Protein AF-A0A2S8FFP4-F1 (afdb_monomer)

Solvent-accessible surface area (backbone atoms only — not comparable to full-atom values): 14137 Å² total; per-residue (Å²): 111,71,68,61,52,54,51,51,52,51,51,52,52,51,50,53,51,52,51,50,52,51,52,49,51,53,47,51,34,51,76,59,49,70,58,77,88,53,71,66,25,32,34,38,47,27,68,79,47,90,49,77,31,34,45,30,31,43,32,37,36,25,72,52,43,27,32,46,36,29,28,62,57,63,28,44,76,69,80,74,52,96,66,67,76,38,54,44,49,86,40,71,32,68,45,63,31,43,37,39,39,35,53,45,79,43,96,89,61,32,35,36,40,40,37,33,43,32,36,104,89,55,72,36,68,28,77,49,77,43,75,76,54,94,60,61,81,55,52,57,52,94,84,64,71,89,46,95,57,76,75,51,89,54,67,46,76,41,61,57,86,47,70,44,77,79,40,58,39,57,51,66,80,86,59,69,92,80,52,80,75,57,84,76,58,89,69,77,72,72,65,57,28,43,20,40,32,32,35,37,36,53,52,77,69,75,75,73,80,68,72,91,67,92,78,70,88,79,82,51,78,77,69,35,72,68,52,51,52,50,53,54,54,53,50,53,52,53,59,60,72,75,108

Foldseek 3Di:
DVVVVVVVVVVVVVVVVVVVVVVVVVVVCVQQVVDDPDLQWKKWSFWDDLDQFKTKIKIAAHAAKKKKFKDFFWFFPDDGDPDGPWILPIDGHPFIWIWMWGWDQDPVRWIKTKIWTDGPPDIRIDIDTHGDDPCSVVARPPPADDDVQDHGPDMDIHGNQDKAKNDRFFHQPVDDPPPPVPVPDPPDGDRTGGYMTIIMHGPPPPPPPPDCPPDDDDPDPCVPPVNVVVVVVVVVVVVVVVD

Organism: NCBI:txid124

Radius of gyration: 24.37 Å; Cα contacts (8 Å, |Δi|>4): 384; chains: 1; bounding box: 63×54×91 Å

Nearest PDB structures (foldseek):
  4h4g-assembly2_H-2  TM=4.638E-01  e=2.801E-01  Burkholderia thailandensis E264
  7qv0-assembly1_A-2  TM=3.986E-01  e=6.271E-01  Candidatus Scalindua brodae
  5buy-assembly1_F  TM=3.961E-01  e=1.133E+00  Francisella tularensis subsp. tularensis SCHU S4
  3az8-assembly1_E  TM=3.940E-01  e=2.277E+00  Plasmodium falciparum
  2qki-assembly1_A  TM=3.753E-01  e=7.039E+00  Homo sapiens

Structure (mmCIF, N/CA/C/O backbone):
data_AF-A0A2S8FFP4-F1
#
_entry.id   AF-A0A2S8FFP4-F1
#
loop_
_atom_site.group_PDB
_atom_site.id
_atom_site.type_symbol
_atom_site.label_atom_id
_atom_site.label_alt_id
_atom_site.label_comp_id
_atom_site.label_asym_id
_atom_site.label_entity_id
_atom_site.label_seq_id
_atom_site.pdbx_PDB_ins_code
_atom_site.Cartn_x
_atom_site.Cartn_y
_atom_site.Cartn_z
_atom_site.occupancy
_atom_site.B_iso_or_equiv
_atom_site.auth_seq_id
_atom_site.auth_comp_id
_atom_site.auth_asym_id
_atom_site.auth_atom_id
_atom_site.pdbx_PDB_model_num
ATOM 1 N N . MET A 1 1 ? -5.688 17.681 59.327 1.00 75.31 1 MET A N 1
ATOM 2 C CA . MET A 1 1 ? -6.413 18.407 58.254 1.00 75.31 1 MET A CA 1
ATOM 3 C C . MET A 1 1 ? -5.514 18.852 57.106 1.00 75.31 1 MET A C 1
ATOM 5 O O . MET A 1 1 ? -5.854 18.550 55.973 1.00 75.31 1 MET A O 1
ATOM 9 N N . LEU A 1 2 ? -4.377 19.512 57.358 1.00 85.00 2 LEU A N 1
ATOM 10 C CA . LEU A 1 2 ? -3.528 20.078 56.294 1.00 85.00 2 LEU A CA 1
ATOM 11 C C . LEU A 1 2 ? -3.002 19.028 55.291 1.00 85.00 2 LEU A C 1
ATOM 13 O O . LEU A 1 2 ? -3.032 19.258 54.089 1.00 85.00 2 LEU A O 1
ATOM 17 N N . MET A 1 3 ? -2.639 17.830 55.762 1.00 84.12 3 MET A N 1
ATOM 18 C CA . MET A 1 3 ? -2.186 16.734 54.891 1.00 84.12 3 MET A CA 1
ATOM 19 C C . MET A 1 3 ? -3.288 16.205 53.951 1.00 84.12 3 MET A C 1
ATOM 21 O O . MET A 1 3 ? -3.027 15.946 52.782 1.00 84.12 3 MET A O 1
ATOM 25 N N . LEU A 1 4 ? -4.534 16.097 54.430 1.00 88.69 4 LEU A N 1
ATOM 26 C CA . LEU A 1 4 ? -5.673 15.672 53.600 1.00 88.69 4 LEU A CA 1
ATOM 27 C C . LEU A 1 4 ? -5.965 16.684 52.489 1.00 88.69 4 LEU A C 1
ATOM 29 O O . LEU A 1 4 ? -6.321 16.303 51.378 1.00 88.69 4 LEU A O 1
ATOM 33 N N . LEU A 1 5 ? -5.764 17.968 52.783 1.00 90.06 5 LEU A N 1
ATOM 34 C CA . LEU A 1 5 ? -5.945 19.056 51.829 1.00 90.06 5 LEU A CA 1
ATOM 35 C C . LEU A 1 5 ? -4.879 18.997 50.722 1.00 90.06 5 LEU A C 1
ATOM 37 O O . LEU A 1 5 ? -5.209 19.100 49.545 1.00 90.06 5 LEU A O 1
ATOM 41 N N . VAL A 1 6 ? -3.624 18.715 51.083 1.00 89.56 6 VAL A N 1
ATOM 42 C CA . VAL A 1 6 ? -2.529 18.500 50.120 1.00 89.56 6 VAL A CA 1
ATOM 43 C C . VAL A 1 6 ? -2.799 17.288 49.222 1.00 89.56 6 VAL A C 1
ATOM 45 O O . VAL A 1 6 ? -2.664 17.395 48.005 1.00 89.56 6 VAL A O 1
ATOM 48 N N . ILE A 1 7 ? -3.247 16.163 49.791 1.00 91.06 7 ILE A N 1
ATOM 49 C CA . ILE A 1 7 ? -3.586 14.955 49.019 1.00 91.06 7 ILE A CA 1
ATOM 50 C C . ILE A 1 7 ? -4.742 15.229 48.047 1.00 91.06 7 ILE A C 1
ATOM 52 O O . ILE A 1 7 ? -4.664 14.836 46.885 1.00 91.06 7 ILE A O 1
ATOM 56 N N . ALA A 1 8 ? -5.787 15.940 48.482 1.00 87.44 8 ALA A N 1
ATOM 57 C CA . ALA A 1 8 ? -6.925 16.280 47.629 1.00 87.44 8 ALA A CA 1
ATOM 58 C C . ALA A 1 8 ? -6.525 17.190 46.453 1.00 87.44 8 ALA A C 1
ATOM 60 O O . ALA A 1 8 ? -6.962 16.968 45.324 1.00 87.44 8 ALA A O 1
ATOM 61 N N . VAL A 1 9 ? -5.653 18.175 46.692 1.00 89.94 9 VAL A N 1
ATOM 62 C CA . VAL A 1 9 ? -5.139 19.072 45.642 1.00 89.94 9 VAL A CA 1
ATOM 63 C C . VAL A 1 9 ? -4.259 18.313 44.645 1.00 89.94 9 VAL A C 1
ATOM 65 O O . VAL A 1 9 ? -4.403 18.497 43.436 1.00 89.94 9 VAL A O 1
ATOM 68 N N . LEU A 1 10 ? -3.392 17.415 45.123 1.00 89.38 10 LEU A N 1
ATOM 69 C CA . LEU A 1 10 ? -2.566 16.558 44.267 1.00 89.38 10 LEU A CA 1
ATOM 70 C C . LEU A 1 10 ? -3.414 15.606 43.417 1.00 89.38 10 LEU A C 1
ATOM 72 O O . LEU A 1 10 ? -3.188 15.507 42.212 1.00 89.38 10 LEU A O 1
ATOM 76 N N . ALA A 1 11 ? -4.420 14.960 44.011 1.00 89.56 11 ALA A N 1
ATOM 77 C CA . ALA A 1 11 ? -5.335 14.077 43.294 1.00 89.56 11 ALA A CA 1
ATOM 78 C C . ALA A 1 11 ? -6.147 14.838 42.232 1.00 89.56 11 ALA A C 1
ATOM 80 O O . ALA A 1 11 ? -6.263 14.375 41.098 1.00 89.56 11 ALA A O 1
ATOM 81 N N . GLY A 1 12 ? -6.649 16.033 42.563 1.00 89.81 12 GLY A N 1
ATOM 82 C CA . GLY A 1 12 ? -7.362 16.893 41.616 1.00 89.81 12 GLY A CA 1
ATOM 83 C C . GLY A 1 12 ? -6.476 17.355 40.456 1.00 89.81 12 GLY A C 1
ATOM 84 O O . GLY A 1 12 ? -6.896 17.310 39.300 1.00 89.81 12 GLY A O 1
ATOM 85 N N . SER A 1 13 ? -5.226 17.726 40.746 1.00 89.88 13 SER A N 1
ATOM 86 C CA . SER A 1 13 ? -4.236 18.091 39.726 1.00 89.88 13 SER A CA 1
ATOM 87 C C . SER A 1 13 ? -3.918 16.918 38.792 1.00 89.88 13 SER A C 1
ATOM 89 O O . SER A 1 13 ? -3.935 17.073 37.567 1.00 89.88 13 SER A O 1
ATOM 91 N N . HIS A 1 14 ? -3.712 15.718 39.346 1.00 87.12 14 HIS A N 1
ATOM 92 C CA . HIS A 1 14 ? -3.476 14.502 38.563 1.00 87.12 14 HIS A CA 1
ATOM 93 C C . HIS A 1 14 ? -4.675 14.109 37.699 1.00 87.12 14 HIS A C 1
ATOM 95 O O . HIS A 1 14 ? -4.509 13.725 36.541 1.00 87.12 14 HIS A O 1
ATOM 101 N N . TRP A 1 15 ? -5.891 14.235 38.227 1.00 90.56 15 TRP A N 1
ATOM 102 C CA . TRP A 1 15 ? -7.102 13.967 37.460 1.00 90.56 15 TRP A CA 1
ATOM 103 C C . TRP A 1 15 ? -7.243 14.935 36.281 1.00 90.56 15 TRP A C 1
ATOM 105 O O . TRP A 1 15 ? -7.447 14.510 35.144 1.00 90.56 15 TRP A O 1
ATOM 115 N N . LEU A 1 16 ? -7.069 16.237 36.529 1.00 90.94 16 LEU A N 1
ATOM 116 C CA . LEU A 1 16 ? -7.200 17.276 35.507 1.00 90.94 16 LEU A CA 1
ATOM 117 C C . LEU A 1 16 ? -6.150 17.129 34.397 1.00 90.94 16 LEU A C 1
ATOM 119 O O . LEU A 1 16 ? -6.464 17.285 33.217 1.00 90.94 16 LEU A O 1
ATOM 123 N N . THR A 1 17 ? -4.907 16.819 34.768 1.00 83.19 17 THR A N 1
ATOM 124 C CA . THR A 1 17 ? -3.820 16.589 33.806 1.00 83.19 17 THR A CA 1
ATOM 125 C C . THR A 1 17 ? -4.059 15.333 32.979 1.00 83.19 17 THR A C 1
ATOM 127 O O . THR A 1 17 ? -3.948 15.397 31.756 1.00 83.19 17 THR A O 1
ATOM 130 N N . THR A 1 18 ? -4.476 14.230 33.605 1.00 86.25 18 THR A N 1
ATOM 131 C CA . THR A 1 18 ? -4.822 12.985 32.897 1.00 86.25 18 THR A CA 1
ATOM 132 C C . THR A 1 18 ? -5.973 13.209 31.916 1.00 86.25 18 THR A C 1
ATOM 134 O O . THR A 1 18 ? -5.904 12.777 30.767 1.00 86.25 18 THR A O 1
ATOM 137 N N . TRP A 1 19 ? -7.005 13.949 32.330 1.00 86.94 19 TRP A N 1
ATOM 138 C CA . TRP A 1 19 ? -8.142 14.268 31.469 1.00 86.94 19 TRP A CA 1
ATOM 139 C C . TRP A 1 19 ? -7.744 15.155 30.282 1.00 86.94 19 TRP A C 1
ATOM 141 O O . TRP A 1 19 ? -8.145 14.885 29.152 1.00 86.94 19 TRP A O 1
ATOM 151 N N . ARG A 1 20 ? -6.894 16.168 30.501 1.00 79.94 20 ARG A N 1
ATOM 152 C CA . ARG A 1 20 ? -6.352 17.003 29.413 1.00 79.94 20 ARG A CA 1
ATOM 153 C C . ARG A 1 20 ? -5.482 16.212 28.442 1.00 79.94 20 ARG A C 1
ATOM 155 O O . ARG A 1 20 ? -5.574 16.440 27.242 1.00 79.94 20 ARG A O 1
ATOM 162 N N . LEU A 1 21 ? -4.656 15.293 28.941 1.00 78.19 21 LEU A N 1
ATOM 163 C CA . LEU A 1 21 ? -3.852 14.396 28.107 1.00 78.19 21 LEU A CA 1
ATOM 164 C C . LEU A 1 21 ? -4.736 13.489 27.249 1.00 78.19 21 LEU A C 1
A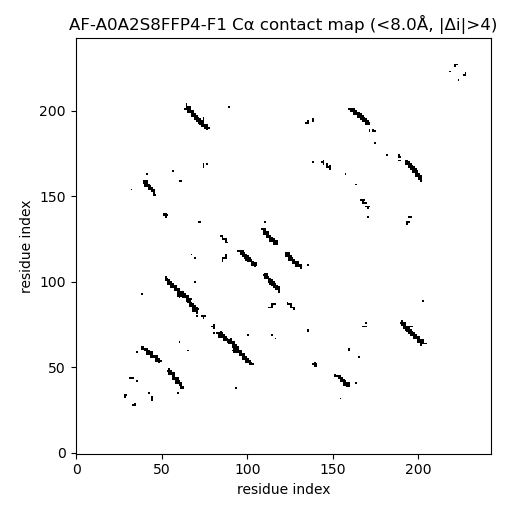TOM 166 O O . LEU A 1 21 ? -4.465 13.328 26.061 1.00 78.19 21 LEU A O 1
ATOM 170 N N . TYR A 1 22 ? -5.816 12.958 27.823 1.00 78.62 22 TYR A N 1
ATOM 171 C CA . TYR A 1 22 ? -6.797 12.166 27.090 1.00 78.62 22 TYR A CA 1
ATOM 172 C C . TYR A 1 22 ? -7.509 12.988 26.004 1.00 78.62 22 TYR A C 1
ATOM 174 O O . TYR A 1 22 ? -7.581 12.545 24.860 1.00 78.62 22 TYR A O 1
ATOM 182 N N . ASP A 1 23 ? -7.987 14.197 26.324 1.00 71.31 23 ASP A N 1
ATOM 183 C CA . ASP A 1 23 ? -8.652 15.080 25.352 1.00 71.31 23 ASP A CA 1
ATOM 184 C C . ASP A 1 23 ? -7.691 15.502 24.228 1.00 71.31 23 ASP A C 1
ATOM 186 O O . ASP A 1 23 ? -8.035 15.427 23.051 1.00 71.31 23 ASP A O 1
ATOM 190 N N . LEU A 1 24 ? -6.441 15.845 24.558 1.00 67.12 24 LEU A N 1
ATOM 191 C CA . LEU A 1 24 ? -5.413 16.131 23.556 1.00 67.12 24 LEU A CA 1
ATOM 192 C C . LEU A 1 24 ? -5.120 14.911 22.681 1.00 67.12 24 LEU A C 1
ATOM 194 O O . LEU A 1 24 ? -5.080 15.057 21.466 1.00 67.12 24 LEU A O 1
ATOM 198 N N . GLN A 1 25 ? -4.984 13.707 23.244 1.00 71.06 25 GLN A N 1
ATOM 199 C CA . GLN A 1 25 ? -4.824 12.488 22.442 1.00 71.06 25 GLN A CA 1
ATOM 200 C C . GLN A 1 25 ? -6.008 12.249 21.504 1.00 71.06 25 GLN A C 1
ATOM 202 O O . GLN A 1 25 ? -5.800 11.868 20.356 1.00 71.06 25 GLN A O 1
ATOM 207 N N . GLN A 1 26 ? -7.240 12.471 21.965 1.00 63.50 26 GLN A N 1
ATOM 208 C CA . GLN A 1 26 ? -8.433 12.329 21.128 1.00 63.50 26 GLN A CA 1
ATOM 209 C C . GLN A 1 26 ? -8.461 13.373 20.008 1.00 63.50 26 GLN A C 1
ATOM 211 O O . GLN 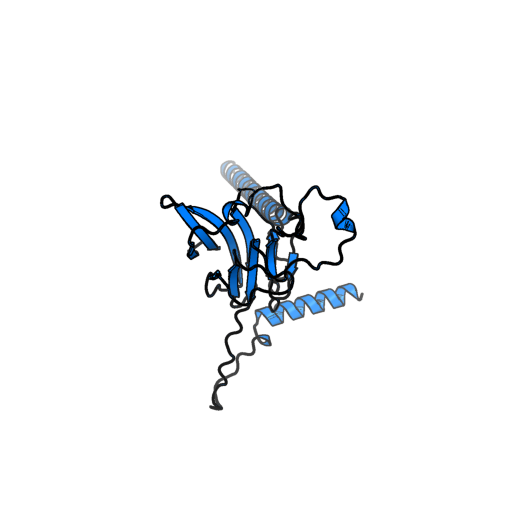A 1 26 ? -8.763 13.032 18.867 1.00 63.50 26 GLN A O 1
ATOM 216 N N . ARG A 1 27 ? -8.081 14.623 20.294 1.00 57.84 27 ARG A N 1
ATOM 217 C CA . ARG A 1 27 ? -7.977 15.688 19.287 1.00 57.84 27 ARG A CA 1
ATOM 218 C C . ARG A 1 27 ? -6.861 15.429 18.289 1.00 57.84 27 ARG A C 1
ATOM 220 O O . ARG A 1 27 ? -7.122 15.526 17.104 1.00 57.84 27 ARG A O 1
ATOM 227 N N . PHE A 1 28 ? -5.682 14.997 18.731 1.00 58.25 28 PHE A N 1
ATOM 228 C CA . PHE A 1 28 ? -4.600 14.595 17.831 1.00 58.25 28 PHE A CA 1
ATOM 229 C C . PHE A 1 28 ? -5.009 13.414 16.946 1.00 58.25 28 PHE A C 1
ATOM 231 O O . PHE A 1 28 ? -4.750 13.436 15.748 1.00 58.25 28 PHE A O 1
ATOM 238 N N . ARG A 1 29 ? -5.717 12.416 17.493 1.00 54.44 29 ARG A N 1
ATOM 239 C CA . ARG A 1 29 ? -6.283 11.3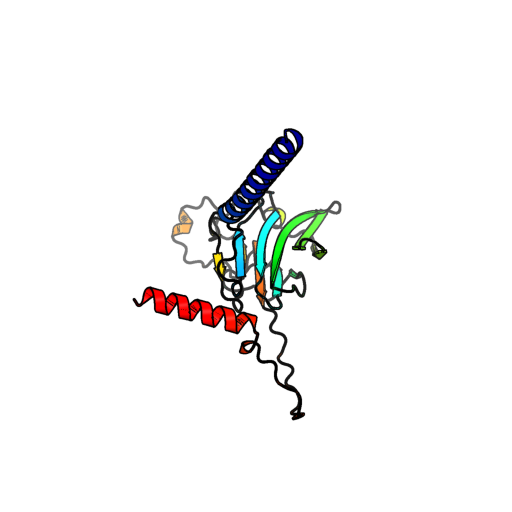14 16.697 1.00 54.44 29 ARG A CA 1
ATOM 240 C C . ARG A 1 29 ? -7.307 11.812 15.678 1.00 54.44 29 ARG A C 1
ATOM 242 O O . ARG A 1 29 ? -7.321 11.326 14.555 1.00 54.44 29 ARG A O 1
ATOM 249 N N . LYS A 1 30 ? -8.136 12.787 16.049 1.00 53.50 30 LYS A N 1
ATOM 250 C CA . LYS A 1 30 ? -9.143 13.389 15.169 1.00 53.50 30 LYS A CA 1
ATOM 251 C C . LYS A 1 30 ? -8.521 14.269 14.077 1.00 53.50 30 LYS A C 1
ATOM 253 O O . LYS A 1 30 ? -8.926 14.183 12.926 1.00 53.50 30 LYS A O 1
ATOM 258 N N . GLU A 1 31 ? -7.524 15.080 14.421 1.00 47.31 31 GLU A N 1
ATOM 259 C CA . GLU A 1 31 ? -6.814 15.990 13.512 1.00 47.31 31 GLU A CA 1
ATOM 260 C C . GLU A 1 31 ? -5.889 15.245 12.542 1.00 47.31 31 GLU A C 1
ATOM 262 O O . GLU A 1 31 ? -5.712 15.685 11.412 1.00 47.31 31 GLU A O 1
ATOM 267 N N . GLN A 1 32 ? -5.365 14.078 12.932 1.00 51.78 32 GLN A N 1
ATOM 268 C CA . GLN A 1 32 ? -4.629 13.174 12.037 1.00 51.78 32 GLN A CA 1
ATOM 269 C C . GLN A 1 32 ? -5.547 12.269 11.199 1.00 51.78 32 GLN A C 1
ATOM 271 O O . GLN A 1 32 ? -5.064 11.369 10.517 1.00 51.78 32 GLN A O 1
ATOM 276 N N . GLY A 1 33 ? -6.871 12.446 11.284 1.00 50.34 33 GLY A N 1
ATOM 277 C CA . GLY A 1 33 ? -7.836 11.604 10.580 1.00 50.34 33 GLY A CA 1
ATOM 278 C C . GLY A 1 33 ? -7.888 10.156 11.072 1.00 50.34 33 GLY A C 1
ATOM 279 O O . GLY A 1 33 ? -8.613 9.369 10.483 1.00 50.34 33 GLY A O 1
ATOM 280 N N . LEU A 1 34 ? -7.188 9.803 12.158 1.00 56.75 34 LEU A N 1
ATOM 281 C CA . LEU A 1 34 ? -7.071 8.453 12.734 1.00 56.75 34 LEU A CA 1
ATOM 282 C C . LEU A 1 34 ? -8.358 7.933 13.403 1.00 56.75 34 LEU A C 1
ATOM 284 O O . LEU A 1 34 ? -8.362 6.847 13.988 1.00 56.75 34 LEU A O 1
ATOM 288 N N . GLN A 1 35 ? -9.445 8.703 13.370 1.00 61.31 35 GLN A N 1
ATOM 289 C CA . GLN A 1 35 ? -10.729 8.281 13.909 1.00 61.31 35 GLN A CA 1
ATOM 290 C C . GLN A 1 35 ? -11.502 7.528 12.824 1.00 61.31 35 GLN A C 1
ATOM 292 O O . GLN A 1 35 ? -11.984 8.116 11.864 1.00 61.31 35 GLN A O 1
ATOM 297 N N . ILE A 1 36 ? -11.598 6.209 12.981 1.00 63.59 36 ILE A N 1
ATOM 298 C CA . ILE A 1 36 ? -12.399 5.349 12.107 1.00 63.59 36 ILE A CA 1
ATOM 299 C C . ILE A 1 36 ? -13.874 5.672 12.376 1.00 63.59 36 ILE A C 1
ATOM 301 O O . ILE A 1 36 ? -14.382 5.372 13.459 1.00 63.59 36 ILE A O 1
ATOM 305 N N . GLU A 1 37 ? -14.551 6.329 11.432 1.00 66.69 37 GLU A N 1
ATOM 306 C CA . GLU A 1 37 ? -15.977 6.657 11.567 1.00 66.69 37 GLU A CA 1
ATOM 307 C C . GLU A 1 37 ? -16.867 5.432 11.307 1.00 66.69 37 GLU A C 1
ATOM 309 O O . GLU A 1 37 ? -17.904 5.271 11.962 1.00 66.69 37 GLU A O 1
ATOM 314 N N . ASP A 1 38 ? -16.431 4.546 10.403 1.00 71.69 38 ASP A N 1
ATOM 315 C CA . ASP A 1 38 ? -17.088 3.283 10.063 1.00 71.69 38 ASP A CA 1
ATOM 316 C C . ASP A 1 38 ? -16.106 2.097 10.137 1.00 71.69 38 ASP A C 1
ATOM 318 O O . ASP A 1 38 ? -15.252 1.900 9.274 1.00 71.69 38 ASP A O 1
ATOM 322 N N . GLU A 1 39 ? -16.254 1.265 11.174 1.00 77.50 39 GLU A N 1
ATOM 323 C CA . GLU A 1 39 ? -15.437 0.060 11.406 1.00 77.50 39 GLU A CA 1
ATOM 324 C C . GLU A 1 39 ? -15.657 -1.047 10.355 1.00 77.50 39 GLU A C 1
ATOM 326 O O . GLU A 1 39 ? -14.982 -2.077 10.386 1.00 77.50 39 GLU A O 1
ATOM 331 N N . LEU A 1 40 ? -16.617 -0.881 9.437 1.00 81.19 40 LEU A N 1
ATOM 332 C CA . LEU A 1 40 ? -16.899 -1.826 8.355 1.00 81.19 40 LEU A CA 1
ATOM 333 C C . LEU A 1 40 ? -16.305 -1.401 7.013 1.00 81.19 40 LEU A C 1
ATOM 335 O O . LEU A 1 40 ? -16.514 -2.104 6.026 1.00 81.19 40 LEU A O 1
ATOM 339 N N . LYS A 1 41 ? -15.580 -0.284 6.960 1.00 83.62 41 LYS A N 1
ATOM 340 C CA . LYS A 1 41 ? -14.966 0.226 5.737 1.00 83.62 41 LYS A CA 1
ATOM 341 C C . LYS A 1 41 ? -13.450 0.186 5.809 1.00 83.62 41 LYS A C 1
ATOM 343 O O . LYS A 1 41 ? -12.857 0.249 6.882 1.00 83.62 41 LYS A O 1
ATOM 348 N N . ILE A 1 42 ? -12.827 0.068 4.641 1.00 84.88 42 ILE A N 1
ATOM 349 C CA . ILE A 1 42 ? -11.386 0.274 4.511 1.00 84.88 42 ILE A CA 1
ATOM 350 C C . ILE A 1 42 ? -11.147 1.779 4.569 1.00 84.88 42 ILE A C 1
ATOM 352 O O . ILE A 1 42 ? -11.693 2.515 3.746 1.00 84.88 42 ILE A O 1
ATOM 356 N N . THR A 1 43 ? -10.334 2.230 5.522 1.00 84.75 43 THR A N 1
ATOM 357 C CA . THR A 1 43 ? -10.016 3.653 5.700 1.00 84.75 43 THR A CA 1
ATOM 358 C C . THR A 1 43 ? -8.550 3.894 5.391 1.00 84.75 43 THR A C 1
ATOM 360 O O . THR A 1 43 ? -7.680 3.327 6.047 1.00 84.75 43 THR A O 1
ATOM 363 N N . VAL A 1 44 ? -8.260 4.753 4.416 1.00 84.06 44 VAL A N 1
ATOM 364 C CA . VAL A 1 44 ? -6.891 5.179 4.090 1.00 84.06 44 VAL A CA 1
ATOM 365 C C . VAL A 1 44 ? -6.677 6.572 4.670 1.00 84.06 44 VAL A C 1
ATOM 367 O O . VAL A 1 44 ? -7.367 7.513 4.280 1.00 84.06 44 VAL A O 1
ATOM 370 N N . PHE A 1 45 ? -5.733 6.693 5.605 1.00 75.94 45 PHE A N 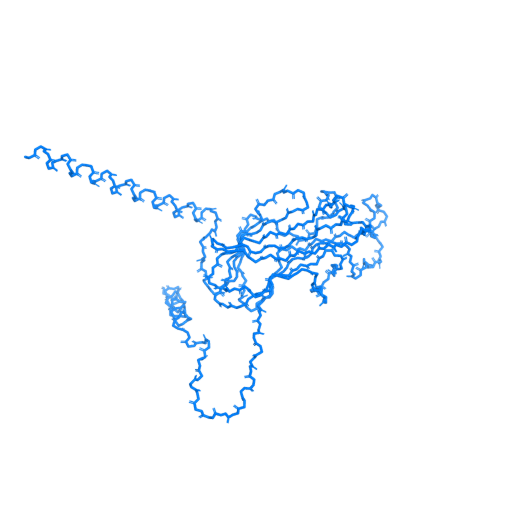1
ATOM 371 C CA . PHE A 1 45 ? -5.473 7.928 6.355 1.00 75.94 45 PHE A CA 1
ATOM 372 C C . PHE A 1 45 ? -4.594 8.935 5.592 1.00 75.94 45 PHE A C 1
ATOM 374 O O . PHE A 1 45 ? -4.537 10.098 5.972 1.00 75.94 45 PHE A O 1
ATOM 381 N N . GLY A 1 46 ? -3.946 8.510 4.503 1.00 66.19 46 GLY A N 1
ATOM 382 C CA . GLY A 1 46 ? -3.118 9.364 3.643 1.00 66.19 46 GLY A CA 1
ATOM 383 C C . GLY A 1 46 ? -1.733 8.777 3.369 1.00 66.19 46 GLY A C 1
ATOM 384 O O . GLY A 1 46 ? -1.381 7.728 3.910 1.00 66.19 46 GLY A O 1
ATOM 385 N N . GLU A 1 47 ? -0.972 9.439 2.492 1.00 69.56 47 GLU A N 1
ATOM 386 C CA . GLU A 1 47 ? 0.432 9.120 2.186 1.00 69.56 47 GLU A CA 1
ATOM 387 C C . GLU A 1 47 ? 1.344 9.872 3.175 1.00 69.56 47 GLU A C 1
ATOM 389 O O . GLU A 1 47 ? 1.254 11.094 3.285 1.00 69.56 47 GLU A O 1
ATOM 394 N N . GLU A 1 48 ? 2.182 9.157 3.927 1.00 60.69 48 GLU A N 1
ATOM 395 C CA . GLU A 1 48 ? 2.948 9.702 5.059 1.00 60.69 48 GLU A CA 1
ATOM 396 C C . GLU A 1 48 ? 4.389 10.112 4.717 1.00 60.69 48 GLU A C 1
ATOM 398 O O . GLU A 1 48 ? 5.008 10.842 5.490 1.00 60.69 48 GLU A O 1
ATOM 403 N N . THR A 1 49 ? 4.955 9.657 3.594 1.00 61.38 49 THR A N 1
ATOM 404 C CA . THR A 1 49 ? 6.384 9.855 3.285 1.00 61.38 49 THR A CA 1
ATOM 405 C C . THR A 1 49 ? 6.621 10.459 1.907 1.00 61.38 49 THR A C 1
ATOM 407 O O . THR A 1 49 ? 6.110 9.947 0.919 1.00 61.38 49 THR A O 1
ATOM 410 N N . PHE A 1 50 ? 7.504 11.462 1.845 1.00 59.72 50 PHE A N 1
ATOM 411 C CA . PHE A 1 50 ? 8.048 12.063 0.616 1.00 59.72 50 PHE A CA 1
ATOM 412 C C . PHE A 1 50 ? 9.480 11.582 0.326 1.00 59.72 50 PHE A C 1
ATOM 414 O O . PHE A 1 50 ? 10.347 12.365 -0.056 1.00 59.72 50 PHE A O 1
ATOM 421 N N . ILE A 1 51 ? 9.780 10.311 0.594 1.00 66.31 51 ILE A N 1
ATOM 422 C CA . ILE A 1 51 ? 11.099 9.758 0.269 1.00 66.31 51 ILE A CA 1
ATOM 423 C C . ILE A 1 51 ? 11.067 9.370 -1.216 1.00 66.31 51 ILE A C 1
ATOM 425 O O . ILE A 1 51 ? 10.144 8.657 -1.614 1.00 66.31 51 ILE A O 1
ATOM 429 N N . PRO A 1 52 ? 12.037 9.799 -2.045 1.00 67.62 52 PRO A N 1
ATOM 430 C CA . PRO A 1 52 ? 12.104 9.354 -3.431 1.00 67.62 52 PRO A CA 1
ATOM 431 C C . PRO A 1 52 ? 12.041 7.828 -3.502 1.00 67.62 52 PRO A C 1
ATOM 433 O O . PRO A 1 52 ? 12.718 7.144 -2.733 1.00 67.62 52 PRO A O 1
ATOM 436 N N . GLN A 1 53 ? 11.220 7.301 -4.412 1.00 75.06 53 GLN A N 1
ATOM 437 C CA . GLN A 1 53 ? 11.092 5.854 -4.645 1.00 75.06 53 GLN A CA 1
ATOM 438 C C . GLN A 1 53 ? 10.543 5.051 -3.443 1.00 75.06 53 GLN A C 1
ATOM 440 O O . GLN A 1 53 ? 10.689 3.830 -3.385 1.00 75.06 53 GLN A O 1
ATOM 445 N N . SER A 1 54 ? 9.911 5.716 -2.469 1.00 81.31 54 SER A N 1
ATOM 446 C CA . SER A 1 54 ? 9.261 5.070 -1.327 1.00 81.31 54 SER A CA 1
ATOM 447 C C . SER A 1 54 ? 7.976 5.791 -0.931 1.00 81.31 54 SER A C 1
ATOM 449 O O . SER A 1 54 ? 7.943 7.002 -0.731 1.00 81.31 54 SER A O 1
ATOM 451 N N . TRP A 1 55 ? 6.924 5.015 -0.709 1.00 84.75 55 TRP A N 1
ATOM 452 C CA . TRP A 1 55 ? 5.602 5.483 -0.325 1.00 84.75 55 TRP A CA 1
ATOM 453 C C . TRP A 1 55 ? 5.124 4.738 0.911 1.00 84.75 55 TRP A C 1
ATOM 455 O O . TRP A 1 55 ? 5.372 3.542 1.077 1.00 84.75 55 TRP A O 1
ATOM 465 N N . GLN A 1 56 ? 4.418 5.451 1.777 1.00 85.69 56 GLN A N 1
ATOM 466 C CA . GLN A 1 56 ? 3.899 4.906 3.019 1.00 85.69 56 GLN A CA 1
ATOM 467 C C . GLN A 1 56 ? 2.462 5.356 3.209 1.00 85.69 56 GLN A C 1
ATOM 469 O O . GLN A 1 56 ? 2.174 6.537 3.054 1.00 85.69 56 GLN A O 1
ATOM 474 N N . TRP A 1 57 ? 1.581 4.443 3.600 1.00 86.94 57 TRP A N 1
ATOM 475 C CA . TRP A 1 57 ? 0.200 4.747 3.953 1.00 86.94 57 TRP A CA 1
ATOM 476 C C . TRP A 1 57 ? -0.149 4.132 5.295 1.00 86.94 57 TRP A C 1
ATOM 478 O O . TRP A 1 57 ? 0.230 2.996 5.579 1.00 86.94 57 TRP A O 1
ATOM 488 N N . LYS A 1 58 ? -0.955 4.838 6.084 1.00 85.12 58 LYS A N 1
ATOM 489 C CA . LYS A 1 58 ? -1.707 4.198 7.165 1.00 85.12 58 LYS A CA 1
ATOM 490 C C . LYS A 1 58 ? -3.076 3.794 6.652 1.00 85.12 58 LYS A C 1
ATOM 492 O O . LYS A 1 58 ? -3.796 4.611 6.074 1.00 85.12 58 LYS A O 1
ATOM 497 N N . VAL A 1 59 ? -3.442 2.540 6.889 1.00 86.69 59 VAL A N 1
ATOM 498 C CA . VAL A 1 59 ? -4.708 1.972 6.430 1.00 86.69 59 VAL A CA 1
ATOM 499 C C . VAL A 1 59 ? -5.364 1.176 7.546 1.00 86.69 59 VAL A C 1
ATOM 501 O O . VAL A 1 59 ? -4.761 0.269 8.111 1.00 86.69 59 VAL A O 1
ATOM 504 N N . TYR A 1 60 ? -6.617 1.484 7.854 1.00 86.62 60 TYR A N 1
ATOM 505 C CA . TYR A 1 60 ? -7.472 0.603 8.635 1.00 86.62 60 TYR A CA 1
ATOM 506 C C . TYR A 1 60 ? -8.139 -0.418 7.719 1.00 86.62 60 TYR A C 1
ATOM 508 O O . TYR A 1 60 ? -8.791 -0.056 6.737 1.00 86.62 60 TYR A O 1
ATOM 516 N N . LEU A 1 61 ? -8.000 -1.694 8.069 1.00 87.81 61 LEU A N 1
ATOM 517 C CA . LEU A 1 61 ? -8.730 -2.779 7.429 1.00 87.81 61 LEU A CA 1
ATOM 518 C C . LEU A 1 61 ? -9.883 -3.195 8.349 1.00 87.81 61 LEU A C 1
ATOM 520 O O . LEU A 1 61 ? -9.614 -3.527 9.508 1.00 87.81 61 LEU A O 1
ATOM 524 N N . PRO A 1 62 ? -11.141 -3.235 7.879 1.00 87.44 62 PRO A N 1
ATOM 525 C CA . PRO A 1 62 ? -12.266 -3.676 8.692 1.00 87.44 62 PRO A CA 1
ATOM 526 C C . PRO A 1 62 ? -12.187 -5.193 8.907 1.00 87.44 62 PRO A C 1
ATOM 528 O O . PRO A 1 62 ? -11.472 -5.868 8.168 1.00 87.44 62 PRO A O 1
ATOM 531 N N . PRO A 1 63 ? -12.886 -5.782 9.893 1.00 87.19 63 PRO A N 1
ATOM 532 C CA . PRO A 1 63 ? -12.796 -7.216 10.176 1.00 87.19 63 PRO A CA 1
ATOM 533 C C . PRO A 1 63 ? -12.981 -8.086 8.919 1.00 87.19 63 PRO A C 1
ATOM 535 O O . PRO A 1 63 ? -14.005 -8.005 8.242 1.00 87.19 63 PRO A O 1
ATOM 538 N N . GLY A 1 64 ? -11.980 -8.907 8.597 1.00 86.62 64 GLY A N 1
ATOM 539 C CA . GLY A 1 64 ? -11.916 -9.668 7.347 1.00 86.62 64 GLY A CA 1
ATOM 540 C C . GLY A 1 64 ? -10.502 -10.166 7.051 1.00 86.62 64 GLY A C 1
ATOM 541 O O . GLY A 1 64 ? -9.624 -10.091 7.912 1.00 86.62 64 GLY A O 1
ATOM 542 N N . ARG A 1 65 ? -10.286 -10.676 5.839 1.00 89.62 65 ARG A N 1
ATOM 543 C CA . ARG A 1 65 ? -8.979 -11.118 5.335 1.00 89.62 65 ARG A CA 1
ATOM 544 C C . ARG A 1 65 ? -8.654 -10.305 4.094 1.00 89.62 65 ARG A C 1
ATOM 546 O O . ARG A 1 65 ? -9.522 -10.158 3.238 1.00 89.62 65 ARG A O 1
ATOM 553 N N . TYR A 1 66 ? -7.438 -9.791 3.993 1.00 90.19 66 TYR A N 1
ATOM 554 C CA . TYR A 1 66 ? -7.021 -8.918 2.895 1.00 90.19 66 TYR A CA 1
ATOM 555 C C . TYR A 1 66 ? -5.608 -9.265 2.450 1.00 90.19 66 TYR A C 1
ATOM 557 O O . TYR A 1 66 ? -4.856 -9.857 3.212 1.00 90.19 66 TYR A O 1
ATOM 565 N N . ALA A 1 67 ? -5.237 -8.863 1.245 1.00 90.50 67 ALA A N 1
ATOM 566 C CA . ALA A 1 67 ? -3.852 -8.833 0.794 1.00 90.50 67 ALA A CA 1
ATOM 567 C C . ALA A 1 67 ? -3.530 -7.431 0.289 1.00 90.50 67 ALA A C 1
ATOM 569 O O . ALA A 1 67 ? -4.376 -6.788 -0.339 1.00 90.50 67 ALA A O 1
ATOM 570 N N . VAL A 1 68 ? -2.306 -6.978 0.548 1.00 90.62 68 VAL A N 1
ATOM 571 C CA . VAL A 1 68 ? -1.738 -5.829 -0.159 1.00 90.62 68 VAL A CA 1
ATOM 572 C C . VAL A 1 68 ? -0.866 -6.384 -1.268 1.00 90.62 68 VAL A C 1
ATOM 574 O O . VAL A 1 68 ? -0.042 -7.263 -1.016 1.00 90.62 68 VAL A O 1
ATOM 577 N N . LYS A 1 69 ? -1.060 -5.858 -2.470 1.00 90.94 69 LYS A N 1
ATOM 578 C CA . LYS A 1 69 ? -0.374 -6.274 -3.685 1.00 90.94 69 LYS A CA 1
ATOM 579 C C . LYS A 1 69 ? 0.290 -5.079 -4.350 1.00 90.94 69 LYS A C 1
ATOM 581 O O . LYS A 1 69 ? -0.220 -3.957 -4.249 1.00 90.94 69 LYS A O 1
ATOM 586 N N . ALA A 1 70 ? 1.409 -5.314 -5.025 1.00 89.00 70 ALA A N 1
ATOM 587 C CA . ALA A 1 70 ? 2.092 -4.285 -5.792 1.00 89.00 70 ALA A CA 1
ATOM 588 C C . ALA A 1 70 ? 2.671 -4.814 -7.110 1.00 89.00 70 ALA A C 1
ATOM 590 O O . ALA A 1 70 ? 3.134 -5.950 -7.196 1.00 89.00 70 ALA A O 1
ATOM 591 N N . ASN A 1 71 ? 2.685 -3.951 -8.126 1.00 88.12 71 ASN A N 1
ATOM 592 C CA . ASN A 1 71 ? 3.345 -4.178 -9.409 1.00 88.12 71 ASN A CA 1
ATOM 593 C C . ASN A 1 71 ? 4.150 -2.923 -9.795 1.00 88.12 71 ASN A C 1
ATOM 595 O O . ASN A 1 71 ? 3.657 -1.803 -9.652 1.00 88.12 71 ASN A O 1
ATOM 599 N N . PHE A 1 72 ? 5.391 -3.122 -10.246 1.00 80.88 72 PHE A N 1
ATOM 600 C CA . PHE A 1 72 ? 6.375 -2.077 -10.559 1.00 80.88 72 PHE A CA 1
ATOM 601 C C . PHE A 1 72 ? 6.763 -2.006 -12.051 1.00 80.88 72 PHE A C 1
ATOM 603 O O . PHE A 1 72 ? 7.529 -1.133 -12.455 1.00 80.88 72 PHE A O 1
ATOM 610 N N . VAL A 1 73 ? 6.303 -2.946 -12.880 1.00 77.00 73 VAL A N 1
ATOM 611 C CA . VAL A 1 73 ? 6.827 -3.114 -14.249 1.00 77.00 73 VAL A CA 1
ATOM 612 C C . VAL A 1 73 ? 5.713 -3.064 -15.288 1.00 77.00 73 VAL A C 1
ATOM 614 O O . VAL A 1 73 ? 5.848 -2.351 -16.280 1.00 77.00 73 VAL A O 1
ATOM 617 N N . ALA A 1 74 ? 4.600 -3.755 -15.044 1.00 77.50 74 ALA A N 1
ATOM 618 C CA . ALA A 1 74 ? 3.469 -3.841 -15.962 1.00 77.50 74 ALA A CA 1
ATOM 619 C C . ALA A 1 74 ? 2.239 -3.190 -15.323 1.00 77.50 74 ALA A C 1
ATOM 621 O O . ALA A 1 74 ? 1.358 -3.856 -14.782 1.00 77.50 74 ALA A O 1
ATOM 622 N N . VAL A 1 75 ? 2.203 -1.855 -15.330 1.00 79.75 75 VAL A N 1
ATOM 623 C CA . VAL A 1 75 ? 1.050 -1.109 -14.825 1.00 79.75 75 VAL A CA 1
ATOM 624 C C . VAL A 1 75 ? 0.079 -0.852 -15.978 1.00 79.75 75 VAL A C 1
ATOM 626 O O . VAL A 1 75 ? 0.421 -0.102 -16.906 1.00 79.75 75 VAL A O 1
ATOM 629 N N . PRO A 1 76 ? -1.135 -1.431 -15.940 1.00 77.44 76 PRO A N 1
ATOM 630 C CA . PRO A 1 76 ? -2.120 -1.215 -16.980 1.00 77.44 76 PRO A CA 1
ATOM 631 C C . PRO A 1 76 ? -2.670 0.207 -16.906 1.00 77.44 76 PRO A C 1
ATOM 633 O O . PRO A 1 76 ? -2.721 0.857 -15.852 1.00 77.44 76 PRO A O 1
ATOM 636 N N . ARG A 1 77 ? -3.127 0.697 -18.056 1.00 70.56 77 ARG A N 1
ATOM 637 C CA . ARG A 1 77 ? -3.803 1.992 -18.162 1.00 70.56 77 ARG A CA 1
ATOM 638 C C . ARG A 1 77 ? -5.122 2.019 -17.387 1.00 70.56 77 ARG A C 1
ATOM 640 O O . ARG A 1 77 ? -5.480 3.046 -16.814 1.00 70.56 77 ARG A O 1
ATOM 647 N N . THR A 1 78 ? -5.857 0.913 -17.410 1.00 72.69 78 THR A N 1
ATOM 648 C CA . THR A 1 78 ? -7.168 0.761 -16.772 1.00 72.69 78 THR A CA 1
ATOM 649 C C . THR A 1 78 ? -7.281 -0.617 -16.146 1.00 72.69 78 THR A C 1
ATOM 651 O O . THR A 1 78 ? -6.846 -1.589 -16.753 1.00 72.69 78 THR A O 1
ATOM 654 N N . GLY A 1 79 ? -7.932 -0.705 -14.988 1.00 77.31 79 GLY A N 1
ATOM 655 C CA . GLY A 1 79 ? -8.099 -1.968 -14.271 1.00 77.31 79 GLY A CA 1
ATOM 656 C C . GLY A 1 79 ? -6.924 -2.285 -13.350 1.00 77.31 79 GLY A C 1
ATOM 657 O O . GLY A 1 79 ? -6.155 -1.397 -12.984 1.00 77.31 79 GLY A O 1
ATOM 658 N N . LEU A 1 80 ? -6.844 -3.547 -12.937 1.00 81.94 80 LEU A N 1
ATOM 659 C CA . LEU A 1 80 ? -5.760 -4.086 -12.117 1.00 81.94 80 LEU A CA 1
ATOM 660 C C . LEU A 1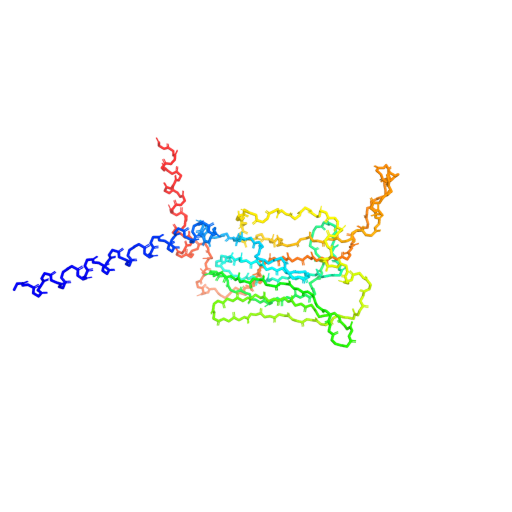 80 ? -4.794 -4.868 -13.015 1.00 81.94 80 LEU A C 1
ATOM 662 O O . LEU A 1 80 ? -5.242 -5.395 -14.035 1.00 81.94 80 LEU A O 1
ATOM 666 N N . PRO A 1 81 ? -3.504 -4.961 -12.656 1.00 82.94 81 PRO A N 1
ATOM 667 C CA . PRO A 1 81 ? -2.575 -5.854 -13.337 1.00 82.94 81 PRO A CA 1
ATOM 668 C C . PRO A 1 81 ? -3.074 -7.301 -13.247 1.00 82.94 81 PRO A C 1
ATOM 670 O O . PRO A 1 81 ? -3.682 -7.669 -12.238 1.00 82.94 81 PRO A O 1
ATOM 673 N N . GLU A 1 82 ? -2.808 -8.108 -14.277 1.00 79.56 82 GLU A N 1
ATOM 674 C CA . GLU A 1 82 ? -3.142 -9.541 -14.257 1.00 79.56 82 GLU A CA 1
ATOM 675 C C . GLU A 1 82 ? -2.381 -10.267 -13.137 1.00 79.56 82 GLU A C 1
ATOM 677 O O . GLU A 1 82 ? -2.981 -11.054 -12.404 1.00 79.56 82 GLU A O 1
ATOM 682 N N . ASP A 1 83 ? -1.113 -9.893 -12.932 1.00 81.62 83 ASP A N 1
ATOM 683 C CA . ASP A 1 83 ? -0.229 -10.460 -11.915 1.00 81.62 83 ASP A CA 1
ATOM 684 C C . ASP A 1 83 ? 0.306 -9.399 -10.936 1.00 81.62 83 ASP A C 1
ATOM 686 O O . ASP A 1 83 ? 0.645 -8.265 -11.305 1.00 81.62 83 ASP A O 1
ATOM 690 N N . ASP A 1 84 ? 0.414 -9.776 -9.659 1.00 84.50 84 ASP A N 1
ATOM 691 C CA . ASP A 1 84 ? 1.190 -9.047 -8.659 1.00 84.50 84 ASP A CA 1
ATOM 692 C C . ASP A 1 84 ? 2.640 -9.531 -8.610 1.00 84.50 84 ASP A C 1
ATOM 694 O O . ASP A 1 84 ? 2.908 -10.725 -8.657 1.00 84.50 84 ASP A O 1
ATOM 698 N N . ILE A 1 85 ? 3.564 -8.575 -8.495 1.00 84.69 85 ILE A N 1
ATOM 699 C CA . ILE A 1 85 ? 4.991 -8.843 -8.279 1.00 84.69 85 ILE A CA 1
ATOM 700 C C . ILE A 1 85 ? 5.205 -9.108 -6.784 1.00 84.69 85 ILE A C 1
ATOM 702 O O . ILE A 1 85 ? 5.696 -10.153 -6.387 1.00 84.69 85 ILE A O 1
ATOM 706 N N . LEU A 1 86 ? 4.717 -8.196 -5.935 1.00 86.94 86 LEU A N 1
ATOM 707 C CA . LEU A 1 86 ? 4.810 -8.330 -4.480 1.00 86.94 86 LEU A CA 1
ATOM 708 C C . LEU A 1 86 ? 3.443 -8.544 -3.841 1.00 86.94 86 LEU A C 1
ATOM 710 O O . LEU A 1 86 ? 2.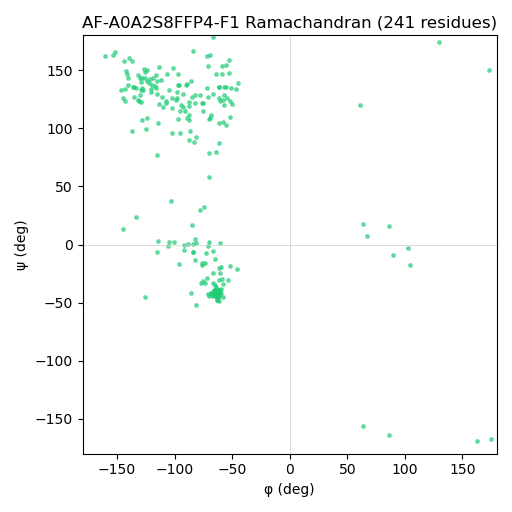479 -7.855 -4.190 1.00 86.94 86 LEU A O 1
ATOM 714 N N . SER A 1 87 ? 3.395 -9.399 -2.817 1.00 88.25 87 SER A N 1
ATOM 715 C CA . SER A 1 87 ? 2.181 -9.717 -2.064 1.00 88.25 87 SER A CA 1
ATOM 716 C C . SER A 1 87 ? 2.476 -9.910 -0.576 1.00 88.25 87 SER A C 1
ATOM 718 O O . SER A 1 87 ? 3.221 -10.800 -0.184 1.00 88.25 87 SER A O 1
ATOM 720 N N . THR A 1 88 ? 1.821 -9.162 0.318 1.00 84.62 88 THR A N 1
ATOM 721 C CA . THR A 1 88 ? 2.019 -9.337 1.780 1.00 84.62 88 THR A CA 1
ATOM 722 C C . THR A 1 88 ? 1.426 -10.633 2.352 1.00 84.62 88 THR A C 1
ATOM 724 O O . THR A 1 88 ? 1.526 -10.898 3.558 1.00 84.62 88 THR A O 1
ATOM 727 N N . GLY A 1 89 ? 0.784 -11.444 1.508 1.00 82.94 89 GLY A N 1
ATOM 728 C CA . GLY A 1 89 ? -0.039 -12.570 1.924 1.00 82.94 89 GLY A CA 1
ATOM 729 C C . GLY A 1 89 ? -1.260 -12.119 2.734 1.00 82.94 89 GLY A C 1
ATOM 730 O O . GLY A 1 89 ? -1.739 -10.995 2.616 1.00 82.94 89 GLY A O 1
ATOM 731 N N . GLU A 1 90 ? -1.791 -13.018 3.564 1.00 87.50 90 GLU A N 1
ATOM 732 C CA . GLU A 1 90 ? -3.027 -12.761 4.311 1.00 87.50 90 GLU A CA 1
ATOM 733 C C . GLU A 1 90 ? -2.836 -11.801 5.501 1.00 87.50 90 GLU A C 1
ATOM 735 O O . GLU A 1 90 ? -2.190 -12.122 6.498 1.00 87.50 90 GLU A O 1
ATOM 740 N N . LEU A 1 91 ? -3.467 -10.634 5.428 1.00 87.94 91 LEU A N 1
ATOM 741 C CA . LEU A 1 91 ? -3.617 -9.665 6.508 1.00 87.94 91 LEU A CA 1
ATOM 742 C C . LEU A 1 91 ? -4.978 -9.831 7.188 1.00 87.94 91 LEU A C 1
ATOM 744 O O . LEU A 1 91 ? -6.011 -9.970 6.529 1.00 87.94 91 LEU A O 1
ATOM 748 N N . PHE A 1 92 ? -4.986 -9.764 8.518 1.00 87.31 92 PHE A N 1
ATOM 749 C CA . PHE A 1 92 ? -6.202 -9.863 9.320 1.00 87.31 92 PHE A CA 1
ATOM 750 C C . PHE A 1 92 ? -6.746 -8.475 9.644 1.00 87.31 92 PHE A C 1
ATOM 752 O O . PHE A 1 92 ? -6.100 -7.674 10.317 1.00 87.31 92 PHE A O 1
ATOM 759 N N . GLY A 1 93 ? -7.972 -8.218 9.206 1.00 85.69 93 GLY A N 1
ATOM 760 C CA . GLY A 1 93 ? -8.685 -6.981 9.481 1.00 85.69 93 GLY A CA 1
ATOM 761 C C . GLY A 1 93 ? -9.043 -6.771 10.956 1.00 85.69 93 GLY A C 1
ATOM 762 O O . GLY A 1 93 ? -8.793 -7.608 11.825 1.00 85.69 93 GLY A O 1
ATOM 763 N N . GLY A 1 94 ? -9.662 -5.627 11.233 1.00 82.88 94 GLY A N 1
ATOM 764 C CA . GLY A 1 94 ? -9.968 -5.121 12.570 1.00 82.88 94 GLY A CA 1
ATOM 765 C C . GLY A 1 94 ? -8.825 -4.322 13.201 1.00 82.88 94 GLY A C 1
ATOM 766 O O . GLY A 1 94 ? -8.824 -4.133 14.415 1.00 82.88 94 GLY A O 1
ATOM 767 N N . ARG A 1 95 ? -7.836 -3.882 12.412 1.00 86.50 95 ARG A N 1
ATOM 768 C CA . ARG A 1 95 ? -6.666 -3.139 12.902 1.00 86.50 95 ARG A CA 1
ATOM 769 C C . ARG A 1 95 ? -6.087 -2.204 11.842 1.00 86.50 95 ARG A C 1
ATOM 771 O O . ARG A 1 95 ? -6.414 -2.310 10.660 1.00 86.50 95 ARG A O 1
ATOM 778 N N . VAL A 1 96 ? -5.228 -1.296 12.296 1.00 86.56 96 VAL A N 1
ATOM 779 C CA . VAL A 1 96 ? -4.483 -0.367 11.440 1.00 86.56 96 VAL A CA 1
ATOM 780 C C . VAL A 1 96 ? -3.153 -0.994 11.036 1.00 86.56 96 VAL A C 1
ATOM 782 O O . VAL A 1 96 ? -2.469 -1.598 11.861 1.00 86.56 96 VAL A O 1
ATOM 785 N N . TYR A 1 97 ? -2.812 -0.824 9.765 1.00 87.38 97 TYR A N 1
ATOM 786 C CA . TYR A 1 97 ? -1.558 -1.227 9.158 1.00 87.38 97 TYR A CA 1
ATOM 787 C C . TYR A 1 97 ? -0.816 -0.011 8.613 1.00 87.38 97 TYR A C 1
ATOM 789 O O . TYR A 1 97 ? -1.425 0.898 8.046 1.00 87.38 97 TYR A O 1
ATOM 797 N N . THR A 1 98 ? 0.505 -0.037 8.731 1.00 88.25 98 THR A N 1
ATOM 798 C CA . THR A 1 98 ? 1.410 0.843 7.996 1.00 88.25 98 THR A CA 1
ATOM 799 C C . THR A 1 98 ? 1.908 0.082 6.776 1.00 88.25 98 THR A C 1
ATOM 801 O O . THR A 1 98 ? 2.685 -0.864 6.898 1.00 88.25 98 THR A O 1
ATOM 804 N N . VAL A 1 99 ? 1.435 0.471 5.596 1.00 88.50 99 VAL A N 1
ATOM 805 C CA . VAL A 1 99 ? 1.848 -0.110 4.318 1.00 88.50 99 VAL A CA 1
ATOM 806 C C . VAL A 1 99 ? 3.000 0.714 3.765 1.00 88.50 99 VAL A C 1
ATOM 808 O O . VAL A 1 99 ? 2.813 1.893 3.489 1.00 88.50 99 VAL A O 1
ATOM 811 N N . ASN A 1 100 ? 4.170 0.110 3.593 1.00 88.81 100 ASN A N 1
ATOM 812 C CA . ASN A 1 100 ? 5.337 0.724 2.973 1.00 88.81 100 ASN A CA 1
ATOM 813 C C . ASN A 1 100 ? 5.670 -0.002 1.668 1.00 88.81 100 ASN A C 1
ATOM 815 O O . ASN A 1 100 ? 5.775 -1.228 1.644 1.00 88.81 100 ASN A O 1
ATOM 819 N N . VAL A 1 101 ? 5.835 0.763 0.596 1.00 88.38 101 VAL A N 1
ATOM 820 C CA . VAL A 1 101 ? 6.243 0.272 -0.717 1.00 88.38 101 VAL A CA 1
ATOM 821 C C . VAL A 1 101 ? 7.428 1.086 -1.177 1.00 88.38 101 VAL A C 1
ATOM 823 O O . VAL A 1 101 ? 7.376 2.310 -1.134 1.00 88.38 101 VAL A O 1
ATOM 826 N N . GLY A 1 102 ? 8.470 0.432 -1.669 1.00 86.50 102 GLY A N 1
ATOM 827 C CA . GLY A 1 102 ? 9.581 1.154 -2.263 1.00 86.50 102 GLY A CA 1
ATOM 828 C C . GLY A 1 102 ? 10.443 0.299 -3.166 1.00 86.50 102 GLY A C 1
ATOM 829 O O . GLY A 1 102 ? 10.422 -0.931 -3.104 1.00 86.50 102 GLY A O 1
ATOM 830 N N . ASN A 1 103 ? 11.220 0.978 -3.993 1.00 86.19 103 ASN A N 1
ATOM 831 C CA . ASN A 1 103 ? 12.249 0.394 -4.831 1.00 86.19 103 ASN A CA 1
ATOM 832 C C . ASN A 1 103 ? 13.591 1.046 -4.504 1.00 86.19 103 ASN A C 1
ATOM 834 O O . ASN A 1 103 ? 13.683 2.250 -4.288 1.00 86.19 103 ASN A O 1
ATOM 838 N N . ARG A 1 104 ? 14.651 0.242 -4.448 1.00 85.31 104 ARG A N 1
ATOM 839 C CA . ARG A 1 104 ? 16.014 0.738 -4.240 1.00 85.31 104 ARG A CA 1
ATOM 840 C C . ARG A 1 104 ? 17.002 -0.048 -5.074 1.00 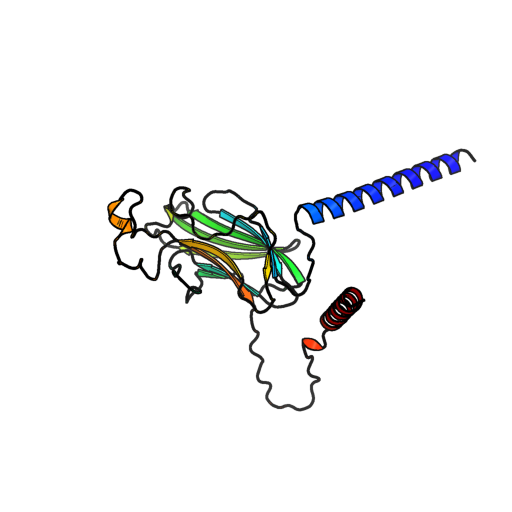85.31 104 ARG A C 1
ATOM 842 O O . ARG A 1 104 ? 16.824 -1.244 -5.289 1.00 85.31 104 ARG A O 1
ATOM 849 N N . ARG A 1 105 ? 18.081 0.602 -5.489 1.00 82.94 105 ARG A N 1
ATOM 850 C CA . ARG A 1 105 ? 19.174 -0.083 -6.173 1.00 82.94 105 ARG A CA 1
ATOM 851 C C . ARG A 1 105 ? 20.038 -0.840 -5.162 1.00 82.94 105 ARG A C 1
ATOM 853 O O . ARG A 1 105 ? 20.452 -0.269 -4.153 1.00 82.94 105 ARG A O 1
ATOM 860 N N . ALA A 1 106 ? 20.284 -2.118 -5.419 1.00 83.75 106 ALA A N 1
ATOM 861 C CA . ALA A 1 106 ? 21.171 -2.961 -4.627 1.00 83.75 106 ALA A CA 1
ATOM 862 C C . ALA A 1 106 ? 22.640 -2.788 -5.058 1.00 83.75 106 ALA A C 1
ATOM 864 O O . ALA A 1 106 ? 22.947 -2.200 -6.098 1.00 83.75 106 ALA A O 1
ATOM 865 N N . SER A 1 107 ? 23.571 -3.289 -4.240 1.00 82.50 107 SER A N 1
ATOM 866 C CA . SER A 1 107 ? 25.018 -3.148 -4.470 1.00 82.50 107 SER A CA 1
ATOM 867 C C . SER A 1 107 ? 25.527 -3.902 -5.701 1.00 82.50 107 SER A C 1
ATOM 869 O O . SER A 1 107 ? 26.555 -3.532 -6.257 1.00 82.50 107 SER A O 1
ATOM 871 N N . ASP A 1 108 ? 24.819 -4.948 -6.120 1.00 83.06 108 ASP A N 1
ATOM 872 C CA . ASP A 1 108 ? 25.096 -5.740 -7.325 1.00 83.06 108 ASP A CA 1
ATOM 873 C C . ASP A 1 108 ? 24.508 -5.112 -8.604 1.00 83.06 108 ASP A C 1
ATOM 875 O O . ASP A 1 108 ? 24.668 -5.646 -9.699 1.00 83.06 108 ASP A O 1
ATOM 879 N N . GLY A 1 109 ? 23.843 -3.960 -8.475 1.00 79.69 109 GLY A N 1
ATOM 880 C CA . GLY A 1 109 ? 23.212 -3.244 -9.573 1.00 79.69 109 GLY A CA 1
ATOM 881 C C . GLY A 1 109 ? 21.758 -3.634 -9.840 1.00 79.69 109 GLY A C 1
ATOM 882 O O . GLY A 1 109 ? 21.125 -2.903 -10.602 1.00 79.69 109 GLY A O 1
ATOM 883 N N . THR A 1 110 ? 21.229 -4.692 -9.209 1.00 85.19 110 THR A N 1
ATOM 884 C CA . THR A 1 110 ? 19.814 -5.102 -9.306 1.00 85.19 110 THR A CA 1
ATOM 885 C C . THR A 1 110 ? 18.883 -4.105 -8.616 1.00 85.19 110 THR A C 1
ATOM 887 O O . THR A 1 110 ? 19.317 -3.265 -7.816 1.00 85.19 110 THR A O 1
ATOM 890 N N . TRP A 1 111 ? 17.587 -4.171 -8.928 1.00 82.81 111 TRP A N 1
ATOM 891 C CA . TRP A 1 111 ? 16.575 -3.390 -8.223 1.00 82.81 111 TRP A CA 1
ATOM 892 C C . TRP A 1 111 ? 15.885 -4.257 -7.182 1.00 82.81 111 TRP A C 1
ATOM 894 O O . TRP A 1 111 ? 15.320 -5.304 -7.479 1.00 82.81 111 TRP A O 1
ATOM 904 N N . GLN A 1 112 ? 15.911 -3.786 -5.944 1.00 87.00 112 GLN A N 1
ATOM 905 C CA . GLN A 1 112 ? 15.210 -4.393 -4.834 1.00 87.00 112 GLN A CA 1
ATOM 906 C C . GLN A 1 112 ? 13.862 -3.702 -4.660 1.00 87.00 112 GLN A C 1
ATOM 908 O O . GLN A 1 112 ? 13.805 -2.520 -4.308 1.00 87.00 112 GLN A O 1
ATOM 913 N N . LEU A 1 113 ? 12.792 -4.457 -4.874 1.00 87.12 113 LEU A N 1
ATOM 914 C CA . LEU A 1 113 ? 11.420 -4.042 -4.636 1.00 87.12 113 LEU A CA 1
ATOM 915 C C . LEU A 1 113 ? 10.983 -4.547 -3.263 1.00 87.12 113 LEU A C 1
ATOM 917 O O . LEU A 1 113 ? 11.278 -5.676 -2.866 1.00 87.12 113 LEU A O 1
ATOM 921 N N . ARG A 1 114 ? 10.291 -3.699 -2.511 1.00 89.44 114 ARG A N 1
ATOM 922 C CA . ARG A 1 114 ? 9.870 -4.014 -1.150 1.00 89.44 114 ARG A CA 1
ATOM 923 C C . ARG A 1 114 ? 8.431 -3.597 -0.923 1.00 89.44 114 ARG A C 1
ATOM 925 O O . ARG A 1 114 ? 8.051 -2.474 -1.247 1.00 89.44 114 ARG A O 1
ATOM 932 N N . LEU A 1 115 ? 7.679 -4.488 -0.288 1.00 88.69 115 LEU A N 1
ATOM 933 C CA . LEU A 1 115 ? 6.333 -4.241 0.201 1.00 88.69 115 LEU A CA 1
ATOM 934 C C . LEU A 1 115 ? 6.244 -4.742 1.644 1.00 88.69 115 LEU A C 1
ATOM 936 O O . LEU A 1 115 ? 6.531 -5.896 1.945 1.00 88.69 115 LEU A O 1
ATOM 940 N N . ILE A 1 116 ? 5.845 -3.872 2.559 1.00 89.06 116 ILE A N 1
ATOM 941 C CA . ILE A 1 116 ? 5.690 -4.189 3.977 1.00 89.06 116 ILE A CA 1
ATOM 942 C C . ILE A 1 116 ? 4.309 -3.737 4.407 1.00 89.06 116 ILE A C 1
ATOM 944 O O . ILE A 1 116 ? 3.931 -2.602 4.149 1.00 89.06 116 ILE A O 1
ATOM 948 N N . ALA A 1 117 ? 3.585 -4.593 5.112 1.00 88.25 117 ALA A N 1
ATOM 949 C CA . ALA A 1 117 ? 2.448 -4.210 5.930 1.00 88.25 117 ALA A CA 1
ATOM 950 C C . ALA A 1 117 ? 2.801 -4.485 7.395 1.00 88.25 117 ALA A C 1
ATOM 952 O O . ALA A 1 117 ? 2.836 -5.635 7.840 1.00 88.25 117 ALA A O 1
ATOM 953 N N . ASP A 1 118 ? 3.089 -3.418 8.130 1.00 86.00 118 ASP A N 1
ATOM 954 C CA . ASP A 1 118 ? 3.428 -3.464 9.549 1.00 86.00 118 ASP A CA 1
ATOM 955 C C . ASP A 1 118 ? 2.201 -3.160 10.417 1.00 86.00 118 ASP A C 1
ATOM 957 O O . ASP A 1 118 ? 1.339 -2.371 10.030 1.00 86.00 118 ASP A O 1
ATOM 961 N N . TYR A 1 119 ? 2.108 -3.781 11.587 1.00 82.62 119 TYR A N 1
ATOM 962 C CA . TYR A 1 119 ? 1.141 -3.460 12.634 1.00 82.62 119 TYR A CA 1
ATOM 963 C C . TYR A 1 119 ? 1.858 -3.468 13.988 1.00 82.62 119 TYR A C 1
ATOM 965 O O . TYR A 1 119 ? 2.881 -4.119 14.139 1.00 82.62 119 TYR A O 1
ATOM 973 N N . GLU A 1 120 ? 1.308 -2.791 15.002 1.00 64.81 120 GLU A N 1
ATOM 974 C CA . GLU A 1 120 ? 1.988 -2.446 16.273 1.00 64.81 120 GLU A CA 1
ATOM 975 C C . GLU A 1 120 ? 2.801 -3.564 16.975 1.00 64.81 120 GLU A C 1
ATOM 977 O O . GLU A 1 120 ? 3.678 -3.243 17.767 1.00 64.81 120 GLU A O 1
ATOM 982 N N . ASN A 1 121 ? 2.549 -4.851 16.695 1.00 57.62 121 ASN A N 1
ATOM 983 C CA . ASN A 1 121 ? 3.260 -5.998 17.277 1.00 57.62 121 ASN A CA 1
ATOM 984 C C . ASN A 1 121 ? 3.691 -7.067 16.244 1.00 57.62 121 ASN A C 1
ATOM 986 O O . ASN A 1 121 ? 3.841 -8.239 16.599 1.00 57.62 121 ASN A O 1
ATOM 990 N N . GLY A 1 122 ? 3.845 -6.722 14.963 1.00 64.12 122 GLY A N 1
ATOM 991 C CA . GLY A 1 122 ? 4.374 -7.640 13.954 1.00 64.12 122 GLY A CA 1
ATOM 992 C C . GLY A 1 122 ? 4.311 -7.088 12.533 1.00 64.12 122 GLY A C 1
ATOM 993 O O . GLY A 1 122 ? 3.393 -6.361 12.184 1.00 64.12 122 GLY A O 1
ATOM 994 N N . ALA A 1 123 ? 5.253 -7.503 11.688 1.00 69.31 123 ALA A N 1
ATOM 995 C CA . ALA A 1 123 ? 5.292 -7.105 10.287 1.00 69.31 123 ALA A CA 1
ATOM 996 C C . ALA A 1 123 ? 5.079 -8.309 9.370 1.00 69.31 123 ALA A C 1
ATOM 998 O O . ALA A 1 123 ? 5.616 -9.393 9.609 1.00 69.31 123 ALA A O 1
ATOM 999 N N . ARG A 1 124 ? 4.326 -8.107 8.286 1.00 73.19 124 ARG A N 1
ATOM 1000 C CA . ARG A 1 124 ? 4.399 -8.968 7.105 1.00 73.19 124 ARG A CA 1
ATOM 1001 C C . ARG A 1 124 ? 5.098 -8.201 6.006 1.00 73.19 124 ARG A C 1
ATOM 1003 O O . ARG A 1 124 ? 4.676 -7.107 5.646 1.00 73.19 124 ARG A O 1
ATOM 1010 N N . SER A 1 125 ? 6.173 -8.765 5.491 1.00 73.19 125 SER A N 1
ATOM 1011 C CA . SER A 1 125 ? 6.940 -8.161 4.414 1.00 73.19 125 SER A CA 1
ATOM 1012 C C . SER A 1 125 ? 7.135 -9.168 3.310 1.00 73.19 125 SER A C 1
ATOM 1014 O O . SER A 1 125 ? 7.453 -10.322 3.593 1.00 73.19 125 SER A O 1
ATOM 1016 N N . ASP A 1 126 ? 7.019 -8.679 2.091 1.00 72.50 126 ASP A N 1
ATOM 1017 C CA . ASP A 1 126 ? 7.466 -9.367 0.903 1.00 72.50 126 ASP A CA 1
ATOM 1018 C C . ASP A 1 126 ? 8.578 -8.553 0.241 1.00 72.50 126 ASP A C 1
ATOM 1020 O O . ASP A 1 126 ? 8.638 -7.316 0.342 1.00 72.50 126 ASP A O 1
ATOM 1024 N N . LEU A 1 127 ? 9.522 -9.267 -0.350 1.00 69.44 127 LEU A N 1
ATOM 1025 C CA . LEU A 1 127 ? 10.738 -8.694 -0.891 1.00 69.44 127 LEU A CA 1
ATOM 1026 C C . LEU A 1 127 ? 11.137 -9.457 -2.140 1.00 69.44 127 LEU A C 1
ATOM 1028 O O . LEU A 1 127 ? 11.376 -10.659 -2.079 1.00 69.44 127 LEU A O 1
ATOM 1032 N N . GLU A 1 128 ? 11.330 -8.721 -3.226 1.00 71.62 128 GLU A N 1
ATOM 1033 C CA . GLU A 1 128 ? 11.765 -9.296 -4.488 1.00 71.62 128 GLU A CA 1
ATOM 1034 C C . GLU A 1 128 ? 12.924 -8.500 -5.079 1.00 71.62 128 GLU A C 1
ATOM 1036 O O . GLU A 1 128 ? 13.036 -7.281 -4.918 1.00 71.62 128 GLU A O 1
ATOM 1041 N N . TYR A 1 129 ? 13.813 -9.221 -5.750 1.00 71.88 129 TYR A N 1
ATOM 1042 C CA . TYR A 1 129 ? 14.931 -8.662 -6.490 1.00 71.88 129 TYR A CA 1
ATOM 1043 C C . TYR A 1 129 ? 14.650 -8.869 -7.967 1.00 71.88 129 TYR A C 1
ATOM 1045 O O . TYR A 1 129 ? 14.547 -10.006 -8.421 1.00 71.88 129 TYR A O 1
ATOM 1053 N N . ILE A 1 130 ? 14.534 -7.773 -8.706 1.00 74.44 130 ILE A N 1
ATOM 1054 C CA . ILE A 1 130 ? 14.346 -7.807 -10.150 1.00 74.44 130 ILE A CA 1
ATOM 1055 C C . ILE A 1 130 ? 15.636 -7.392 -10.848 1.00 74.44 130 ILE A C 1
ATOM 1057 O O . ILE A 1 130 ? 16.410 -6.552 -10.365 1.00 74.44 130 ILE A O 1
ATOM 1061 N N . GLU A 1 131 ? 15.864 -7.988 -12.013 1.00 73.12 131 GLU A N 1
ATOM 1062 C CA . GLU A 1 131 ? 16.978 -7.604 -12.865 1.00 73.12 131 GLU A CA 1
ATOM 1063 C C . GLU A 1 131 ? 16.883 -6.119 -13.261 1.00 73.12 131 GLU A C 1
ATOM 1065 O O . GLU A 1 131 ? 15.789 -5.543 -13.303 1.00 73.12 131 GLU A O 1
ATOM 1070 N N . PRO A 1 132 ? 18.020 -5.467 -13.555 1.00 62.84 132 PRO A N 1
ATOM 1071 C CA . PRO A 1 132 ? 18.030 -4.087 -14.016 1.00 62.84 132 PRO A CA 1
ATOM 1072 C C . PRO A 1 132 ? 17.209 -3.921 -15.302 1.00 62.84 132 PRO A C 1
ATOM 1074 O O . PRO A 1 132 ? 17.655 -4.289 -16.386 1.00 62.84 132 PRO A O 1
ATOM 1077 N N . MET A 1 133 ? 16.016 -3.336 -15.189 1.00 66.75 133 MET A N 1
ATOM 1078 C CA . MET A 1 133 ? 15.170 -3.011 -16.336 1.00 66.75 133 MET A CA 1
ATOM 1079 C C . MET A 1 133 ? 15.200 -1.505 -16.619 1.00 66.75 133 MET A C 1
ATOM 1081 O O . MET A 1 133 ? 15.020 -0.711 -15.688 1.00 66.75 133 MET A O 1
ATOM 1085 N N . PRO A 1 134 ? 15.377 -1.087 -17.888 1.00 63.72 134 PRO A N 1
ATOM 1086 C CA . PRO A 1 134 ? 15.377 0.324 -18.252 1.00 63.72 134 PRO A CA 1
ATOM 1087 C C . PRO A 1 134 ? 14.065 1.000 -17.845 1.00 63.72 134 PRO A C 1
ATOM 1089 O O . PRO A 1 134 ? 12.991 0.612 -18.300 1.00 63.72 134 PRO A O 1
ATOM 1092 N N . GLY A 1 135 ? 14.152 2.067 -17.055 1.00 66.31 135 GLY A N 1
ATOM 1093 C CA . GLY A 1 135 ? 13.007 2.847 -16.587 1.00 66.31 135 GLY A CA 1
ATOM 1094 C C . GLY A 1 135 ? 12.612 2.625 -15.135 1.00 66.31 135 GLY A C 1
ATOM 1095 O O . GLY A 1 135 ? 11.978 3.521 -14.578 1.00 66.31 135 GLY A O 1
ATOM 1096 N N . VAL A 1 136 ? 13.045 1.543 -14.480 1.00 70.38 136 VAL A N 1
ATOM 1097 C CA . VAL A 1 136 ? 12.852 1.400 -13.024 1.00 70.38 136 VAL A CA 1
ATOM 1098 C C . VAL A 1 136 ? 13.587 2.520 -12.279 1.00 70.38 136 VAL A C 1
ATOM 1100 O O . VAL A 1 136 ? 13.074 3.013 -11.278 1.00 70.38 136 VAL A O 1
ATOM 1103 N N . GLU A 1 137 ? 14.710 3.023 -12.816 1.00 68.75 137 GLU A N 1
ATOM 1104 C CA . GLU A 1 137 ? 15.366 4.228 -12.289 1.00 68.75 137 GLU A CA 1
ATOM 1105 C C . GLU A 1 137 ? 14.467 5.470 -12.286 1.00 68.75 137 GLU A C 1
ATOM 1107 O O . GLU A 1 137 ? 14.563 6.272 -11.368 1.00 68.75 137 GLU A O 1
ATOM 1112 N N . SER A 1 138 ? 13.570 5.603 -13.269 1.00 66.50 138 SER A N 1
ATOM 1113 C CA . SER A 1 138 ? 12.690 6.771 -13.412 1.00 66.50 138 SER A CA 1
ATOM 1114 C C . SER A 1 138 ? 11.419 6.687 -12.563 1.00 66.50 138 SER A C 1
ATOM 1116 O O . SER A 1 138 ? 10.653 7.648 -12.489 1.00 66.50 138 SER A O 1
ATOM 1118 N N . ILE A 1 139 ? 11.180 5.547 -11.907 1.00 69.94 139 ILE A N 1
ATOM 1119 C CA . ILE A 1 139 ? 10.090 5.394 -10.946 1.00 69.94 139 ILE A CA 1
ATOM 1120 C C . ILE A 1 139 ? 10.438 6.223 -9.708 1.00 69.94 139 ILE A C 1
ATOM 1122 O O . ILE A 1 139 ? 11.321 5.849 -8.940 1.00 69.94 139 ILE A O 1
ATOM 1126 N N . GLY A 1 140 ? 9.735 7.340 -9.513 1.00 58.78 140 GLY A N 1
ATOM 1127 C CA . GLY A 1 140 ? 9.927 8.241 -8.371 1.00 58.78 140 GLY A CA 1
ATOM 1128 C C . GLY A 1 140 ? 10.711 9.523 -8.669 1.00 58.78 140 GLY A C 1
ATOM 1129 O O . GLY A 1 140 ? 10.792 10.364 -7.777 1.00 58.78 140 GLY A O 1
ATOM 1130 N N . ASP A 1 141 ? 11.215 9.714 -9.894 1.00 57.34 141 ASP A N 1
ATOM 1131 C CA . ASP A 1 141 ? 11.787 10.995 -10.325 1.00 57.34 141 ASP A CA 1
ATOM 1132 C C . ASP A 1 141 ? 10.653 11.997 -10.623 1.00 57.34 141 ASP A C 1
ATOM 1134 O O . ASP A 1 141 ? 9.777 11.754 -11.456 1.00 57.34 141 ASP A O 1
ATOM 1138 N N . GLU A 1 142 ? 10.660 13.139 -9.928 1.00 47.84 142 GLU A N 1
ATOM 1139 C CA . GLU A 1 142 ? 9.553 14.113 -9.806 1.00 47.84 142 GLU A CA 1
ATOM 1140 C C . GLU A 1 142 ? 9.057 14.778 -11.115 1.00 47.84 142 GLU A C 1
ATOM 1142 O O . GLU A 1 142 ? 8.135 15.593 -11.077 1.00 47.84 142 GLU A O 1
ATOM 1147 N N . TYR A 1 143 ? 9.607 14.444 -12.287 1.00 41.12 143 TYR A N 1
ATOM 1148 C CA . TYR A 1 143 ? 9.352 15.176 -13.537 1.00 41.12 143 TYR A CA 1
ATOM 1149 C C . TYR A 1 143 ? 8.414 14.500 -14.552 1.00 41.12 143 TYR A C 1
ATOM 1151 O O . TYR A 1 143 ? 8.160 15.084 -15.606 1.00 41.12 143 TYR A O 1
ATOM 1159 N N . ALA A 1 144 ? 7.835 13.328 -14.277 1.00 36.53 144 ALA A N 1
ATOM 1160 C CA . ALA A 1 144 ? 6.990 12.638 -15.261 1.00 36.53 144 ALA A CA 1
ATOM 1161 C C . ALA A 1 144 ? 5.577 12.325 -14.743 1.00 36.53 144 ALA A C 1
ATOM 1163 O O . ALA A 1 144 ? 5.372 11.419 -13.943 1.00 36.53 144 ALA A O 1
ATOM 1164 N N . TYR A 1 145 ? 4.619 13.073 -15.300 1.00 39.12 145 TYR A N 1
ATOM 1165 C CA . TYR A 1 145 ? 3.164 12.902 -15.273 1.00 39.12 145 TYR A CA 1
ATOM 1166 C C . TYR A 1 145 ? 2.449 12.938 -13.915 1.00 39.12 145 TYR A C 1
ATOM 1168 O O . TYR A 1 145 ? 2.566 12.080 -13.044 1.00 39.12 145 TYR A O 1
ATOM 1176 N N . ARG A 1 146 ? 1.540 13.916 -13.832 1.00 36.41 146 ARG A N 1
ATOM 1177 C CA . ARG A 1 146 ? 0.405 13.969 -12.915 1.00 36.41 146 ARG A CA 1
ATOM 1178 C C . ARG A 1 146 ? -0.535 12.805 -13.247 1.00 36.41 146 ARG A C 1
ATOM 1180 O O . ARG A 1 146 ? -1.536 12.985 -13.936 1.00 36.41 146 ARG A O 1
ATOM 1187 N N . GLY A 1 147 ? -0.194 11.604 -12.785 1.00 32.47 147 GLY A N 1
ATOM 1188 C CA . GLY A 1 147 ? -1.182 10.547 -12.615 1.00 32.47 147 GLY A CA 1
ATOM 1189 C C . GLY A 1 147 ? -2.329 11.109 -11.780 1.00 32.47 147 GLY A C 1
ATOM 1190 O O . GLY A 1 147 ? -2.116 11.990 -10.942 1.00 32.47 147 GLY A O 1
ATOM 1191 N N . VAL A 1 148 ? -3.552 10.643 -12.017 1.00 35.81 148 VAL A N 1
ATOM 1192 C CA . VAL A 1 148 ? -4.727 10.955 -11.189 1.00 35.81 148 VAL A CA 1
ATOM 1193 C C . VAL A 1 148 ? -4.563 10.238 -9.837 1.00 35.81 148 VAL A C 1
ATOM 1195 O O . VAL A 1 148 ? -5.341 9.383 -9.447 1.00 35.81 148 VAL A O 1
ATOM 1198 N N . GLY A 1 149 ? -3.473 10.548 -9.138 1.00 34.91 149 GLY A N 1
ATOM 1199 C CA . GLY A 1 149 ? -3.193 10.215 -7.762 1.00 34.91 149 GLY A CA 1
ATOM 1200 C C . GLY A 1 149 ? -3.757 11.356 -6.948 1.00 34.91 149 GLY A C 1
ATOM 1201 O O . GLY A 1 149 ? -3.318 12.503 -7.015 1.00 34.91 149 GLY A O 1
ATOM 1202 N N . THR A 1 150 ? -4.831 11.051 -6.259 1.00 35.75 150 THR A N 1
ATOM 1203 C CA . THR A 1 150 ? -5.571 12.002 -5.462 1.00 35.75 150 THR A CA 1
ATOM 1204 C C . THR A 1 150 ? -4.700 12.561 -4.351 1.00 35.75 150 THR A C 1
ATOM 1206 O O . THR A 1 150 ? -4.107 11.796 -3.598 1.00 35.75 150 THR A O 1
ATOM 1209 N N . PHE A 1 151 ? -4.617 13.890 -4.276 1.00 36.00 151 PHE A N 1
ATOM 1210 C CA . PHE A 1 151 ? -3.868 14.605 -3.247 1.00 36.00 151 PHE A CA 1
ATOM 1211 C C . PHE A 1 151 ? -4.176 14.039 -1.841 1.00 36.00 151 PHE A C 1
ATOM 1213 O O . PHE A 1 151 ? -5.354 13.839 -1.529 1.00 36.00 151 PHE A O 1
ATOM 1220 N N . PRO A 1 152 ? -3.164 13.781 -0.987 1.00 43.81 152 PRO A N 1
ATOM 1221 C CA . PRO A 1 152 ? -3.306 12.943 0.205 1.00 43.81 152 PRO A CA 1
ATOM 1222 C C . PRO A 1 152 ? -3.828 13.679 1.447 1.00 43.81 152 PRO A C 1
ATOM 1224 O O . PRO A 1 152 ? -3.708 13.166 2.552 1.00 43.81 152 PRO A O 1
ATOM 1227 N N . SER A 1 153 ? -4.429 14.863 1.314 1.00 45.91 153 SER A N 1
ATOM 1228 C CA . SER A 1 153 ? -4.927 15.609 2.480 1.00 45.91 153 SER A CA 1
ATOM 1229 C C . SER A 1 153 ? -6.294 15.144 2.995 1.00 45.91 153 SER A C 1
ATOM 1231 O O . SER A 1 153 ? -6.817 15.743 3.932 1.00 45.91 153 SER A O 1
ATOM 1233 N N . GLN A 1 154 ? -6.905 14.118 2.392 1.00 55.78 154 GLN A N 1
ATOM 1234 C CA . GLN A 1 154 ? -8.252 13.674 2.749 1.00 55.78 154 GLN A CA 1
ATOM 1235 C C . GLN A 1 154 ? -8.296 12.171 3.011 1.00 55.78 154 GLN A C 1
ATOM 1237 O O . GLN A 1 154 ? -7.986 11.372 2.124 1.00 55.78 154 GLN A O 1
ATOM 1242 N N . THR A 1 155 ? -8.742 11.807 4.215 1.00 65.62 155 THR A N 1
ATOM 1243 C CA . THR A 1 155 ? -9.134 10.444 4.578 1.00 65.62 155 THR A CA 1
ATOM 1244 C C . THR A 1 155 ? -10.200 9.938 3.612 1.00 65.62 155 THR A C 1
ATOM 1246 O O . THR A 1 155 ? -11.149 10.656 3.288 1.00 65.62 155 THR A O 1
ATOM 1249 N N . ARG A 1 156 ? -10.054 8.695 3.146 1.00 75.12 156 ARG A N 1
ATOM 1250 C CA . ARG A 1 156 ? -11.013 8.054 2.236 1.00 75.12 156 ARG A CA 1
ATOM 1251 C C . ARG A 1 156 ? -11.513 6.750 2.809 1.00 75.12 156 ARG A C 1
ATOM 1253 O O . ARG A 1 156 ? -10.728 5.980 3.357 1.00 75.12 156 ARG A O 1
ATOM 1260 N N . GLU A 1 157 ? -12.801 6.504 2.616 1.00 77.19 157 GLU A N 1
ATOM 1261 C CA . GLU A 1 157 ? -13.467 5.281 3.040 1.00 77.19 157 GLU A CA 1
ATOM 1262 C C . GLU A 1 157 ? -13.990 4.505 1.833 1.00 77.19 157 GLU A C 1
ATOM 1264 O O . GLU A 1 157 ? -14.632 5.081 0.953 1.00 77.19 157 GLU A O 1
ATOM 1269 N N . TYR A 1 158 ? -13.762 3.196 1.830 1.00 81.56 158 TYR A N 1
ATOM 1270 C CA . TYR A 1 158 ? -14.206 2.275 0.786 1.00 81.56 158 TYR A CA 1
ATOM 1271 C C . TYR A 1 158 ? -14.998 1.121 1.399 1.00 81.56 158 TYR A C 1
ATOM 1273 O O . TYR A 1 158 ? -14.768 0.744 2.552 1.00 81.56 158 TYR A O 1
ATOM 1281 N N . GLU A 1 159 ? -15.934 0.548 0.644 1.00 79.19 159 GLU A N 1
ATOM 1282 C CA . GLU A 1 159 ? -16.667 -0.635 1.106 1.00 79.19 159 GLU A CA 1
ATOM 1283 C C . GLU A 1 159 ? -15.703 -1.822 1.289 1.00 79.19 159 GLU A C 1
ATOM 1285 O O . GLU A 1 159 ? -14.706 -1.948 0.579 1.00 79.19 159 GLU A O 1
ATOM 1290 N N . ARG A 1 160 ? -15.964 -2.693 2.273 1.00 77.00 160 ARG A N 1
ATOM 1291 C CA . ARG A 1 160 ? -15.046 -3.795 2.642 1.00 77.00 160 ARG A CA 1
ATOM 1292 C C . ARG A 1 160 ? -14.767 -4.808 1.530 1.00 77.00 160 ARG A C 1
ATOM 1294 O O . ARG A 1 160 ? -13.784 -5.535 1.601 1.00 77.00 160 ARG A O 1
ATOM 1301 N N . ASP A 1 161 ? -15.681 -4.932 0.581 1.00 78.88 161 ASP A N 1
ATOM 1302 C CA . ASP A 1 161 ? -15.642 -5.862 -0.544 1.00 78.88 161 ASP A CA 1
ATOM 1303 C C . ASP A 1 161 ? -14.996 -5.245 -1.790 1.00 78.88 161 ASP A C 1
ATOM 1305 O O . ASP A 1 161 ? -14.764 -5.946 -2.774 1.00 78.88 161 ASP A O 1
ATOM 1309 N N . GLN A 1 162 ? -14.654 -3.958 -1.737 1.00 81.44 162 GLN A N 1
ATOM 1310 C CA . GLN A 1 162 ? -14.003 -3.269 -2.836 1.00 81.44 162 GLN A CA 1
ATOM 1311 C C . GLN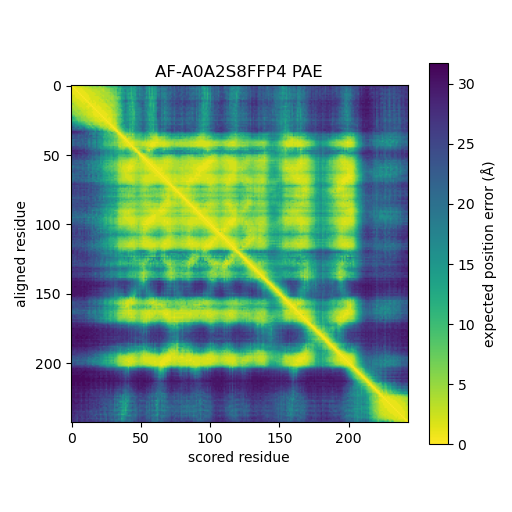 A 1 162 ? -12.488 -3.447 -2.787 1.00 81.44 162 GLN A C 1
ATOM 1313 O O . GLN A 1 162 ? -11.844 -3.367 -1.738 1.00 81.44 162 GLN A O 1
ATOM 1318 N N . THR A 1 163 ? -11.902 -3.628 -3.967 1.00 86.00 163 THR A N 1
ATOM 1319 C CA . THR A 1 163 ? -10.466 -3.451 -4.155 1.00 86.00 163 THR A CA 1
ATOM 1320 C C . THR A 1 163 ? -10.131 -1.964 -4.065 1.00 86.00 163 THR A C 1
ATOM 1322 O O . THR A 1 163 ? -10.712 -1.142 -4.773 1.00 86.00 163 THR A O 1
ATOM 1325 N N . VAL A 1 164 ? -9.175 -1.615 -3.208 1.00 85.88 164 VAL A N 1
ATOM 1326 C CA . VAL A 1 164 ? -8.771 -0.228 -2.956 1.00 85.88 164 VAL A CA 1
ATOM 1327 C C . VAL A 1 164 ? -7.408 0.028 -3.572 1.00 85.88 164 VAL A C 1
ATOM 1329 O O . VAL A 1 164 ? -6.434 -0.624 -3.213 1.00 85.88 164 VAL A O 1
ATOM 1332 N N . ILE A 1 165 ? -7.315 1.006 -4.469 1.00 85.75 165 ILE A N 1
ATOM 1333 C CA . ILE A 1 165 ? -6.046 1.418 -5.075 1.00 85.75 165 ILE A CA 1
ATOM 1334 C C . ILE A 1 165 ? -5.394 2.478 -4.178 1.00 85.75 165 ILE A C 1
ATOM 1336 O O . ILE A 1 165 ? -5.968 3.544 -3.957 1.00 85.75 165 ILE A O 1
ATOM 1340 N N . LEU A 1 166 ? -4.196 2.187 -3.665 1.00 82.19 166 LEU A N 1
ATOM 1341 C CA . LEU A 1 166 ? -3.393 3.119 -2.864 1.00 82.19 166 LEU A CA 1
ATOM 1342 C C . LEU A 1 166 ? -2.533 4.024 -3.751 1.00 82.19 166 LEU A C 1
ATOM 1344 O O . LEU A 1 166 ? -2.431 5.225 -3.510 1.00 82.19 166 LEU A O 1
ATOM 1348 N N . LYS A 1 167 ? -1.934 3.449 -4.800 1.00 83.31 167 LYS A N 1
ATOM 1349 C CA . LYS A 1 167 ? -1.098 4.166 -5.766 1.00 83.31 167 LYS A CA 1
ATOM 1350 C C . LYS A 1 167 ? -1.363 3.647 -7.167 1.00 83.31 167 LYS A C 1
ATOM 1352 O O . LYS A 1 167 ? -1.436 2.440 -7.370 1.00 83.31 167 LYS A O 1
ATOM 1357 N N . HIS A 1 168 ? -1.454 4.565 -8.122 1.00 79.19 168 HIS A N 1
ATOM 1358 C CA . HIS A 1 168 ? -1.414 4.274 -9.551 1.00 79.19 168 HIS A CA 1
ATOM 1359 C C . HIS A 1 168 ? -0.529 5.324 -10.215 1.00 79.19 168 HIS A C 1
ATOM 1361 O O . HIS A 1 168 ? -0.929 6.466 -10.435 1.00 79.19 168 HIS A O 1
ATOM 1367 N N . TYR A 1 169 ? 0.722 4.946 -10.430 1.00 76.88 169 TYR A N 1
ATOM 1368 C CA . TYR A 1 169 ? 1.738 5.738 -11.097 1.00 76.88 169 TYR A CA 1
ATOM 1369 C C . TYR A 1 169 ? 2.166 5.012 -12.364 1.00 76.88 169 TYR A C 1
ATOM 1371 O O . TYR A 1 169 ? 2.378 3.802 -12.341 1.00 76.88 169 TYR A O 1
ATOM 1379 N N . ARG A 1 170 ? 2.301 5.749 -13.465 1.00 73.25 170 ARG A N 1
ATOM 1380 C CA . ARG A 1 170 ? 2.678 5.194 -14.761 1.00 73.25 170 ARG A CA 1
ATOM 1381 C C . ARG A 1 170 ? 3.517 6.194 -15.542 1.00 73.25 170 ARG A C 1
ATOM 1383 O O . ARG A 1 170 ? 3.156 7.364 -15.652 1.00 73.25 170 ARG A O 1
ATOM 1390 N N . VAL A 1 171 ? 4.613 5.704 -16.103 1.00 69.44 171 VAL A N 1
ATOM 1391 C CA . VAL A 1 171 ? 5.522 6.430 -16.983 1.00 69.44 171 VAL A CA 1
ATOM 1392 C C . VAL A 1 171 ? 5.128 6.137 -18.429 1.00 69.44 171 VAL A C 1
ATOM 1394 O O . VAL A 1 171 ? 5.544 5.144 -19.027 1.00 69.44 171 VAL A O 1
ATOM 1397 N N . ASP A 1 172 ? 4.337 7.029 -19.021 1.00 63.34 172 ASP A N 1
ATOM 1398 C CA . ASP A 1 172 ? 3.992 6.952 -20.441 1.00 63.34 172 ASP A CA 1
ATOM 1399 C C . ASP A 1 172 ? 5.111 7.575 -21.291 1.00 63.34 172 ASP A C 1
ATOM 1401 O O . ASP A 1 172 ? 5.090 8.757 -21.634 1.00 63.34 172 ASP A O 1
ATOM 1405 N N . ARG A 1 173 ? 6.106 6.763 -21.677 1.00 54.03 173 ARG A N 1
ATOM 1406 C CA . ARG A 1 173 ? 7.204 7.193 -22.574 1.00 54.03 173 ARG A CA 1
ATOM 1407 C C . ARG A 1 173 ? 6.742 7.566 -23.988 1.00 54.03 173 ARG A C 1
ATOM 1409 O O . ARG A 1 173 ? 7.511 8.150 -24.746 1.00 54.03 173 ARG A O 1
ATOM 1416 N N . SER A 1 174 ? 5.504 7.243 -24.366 1.00 51.75 174 SER A N 1
ATOM 1417 C CA . SER A 1 174 ? 4.967 7.526 -25.702 1.00 51.75 174 SER A CA 1
ATOM 1418 C C . SER A 1 174 ? 4.664 9.009 -25.952 1.00 51.75 174 SER A C 1
ATOM 1420 O O . SER A 1 174 ? 4.337 9.366 -27.084 1.00 51.75 174 SER A O 1
ATOM 1422 N N . VAL A 1 175 ? 4.756 9.877 -24.936 1.00 49.81 175 VAL A N 1
ATOM 1423 C CA . VAL A 1 175 ? 4.495 11.317 -25.073 1.00 49.81 175 VAL A CA 1
ATOM 1424 C C . VAL A 1 175 ? 5.709 12.124 -24.589 1.00 49.81 175 VAL A C 1
ATOM 1426 O O . VAL A 1 175 ? 5.865 12.325 -23.386 1.00 49.81 175 VAL A O 1
ATOM 1429 N N . PRO A 1 176 ? 6.572 12.613 -25.501 1.00 47.84 176 PRO A N 1
ATOM 1430 C CA . PRO A 1 176 ? 7.611 13.583 -25.164 1.00 47.84 176 PRO A CA 1
ATOM 1431 C C . PRO A 1 176 ? 6.996 14.837 -24.526 1.00 47.84 176 PRO A C 1
ATOM 1433 O O . PRO A 1 176 ? 5.997 15.352 -25.032 1.00 47.84 176 PRO A O 1
ATOM 1436 N N . ILE A 1 177 ? 7.606 15.327 -23.442 1.00 45.97 177 ILE A N 1
ATOM 1437 C CA . ILE A 1 177 ? 7.124 16.461 -22.626 1.00 45.97 177 ILE A CA 1
ATOM 1438 C C . ILE A 1 177 ? 6.979 17.760 -23.446 1.00 45.97 177 ILE A C 1
ATOM 1440 O O . ILE A 1 177 ? 6.073 18.548 -23.180 1.00 45.97 177 ILE A O 1
ATOM 1444 N N . ASP A 1 178 ? 7.794 17.942 -24.490 1.00 45.75 178 ASP A N 1
ATOM 1445 C CA . ASP A 1 178 ? 7.922 19.224 -25.199 1.00 45.75 178 ASP A CA 1
ATOM 1446 C C . ASP A 1 178 ? 7.250 19.304 -26.576 1.00 45.75 178 ASP A C 1
ATOM 1448 O O . ASP A 1 178 ? 7.277 20.360 -27.215 1.00 45.75 178 ASP A O 1
ATOM 1452 N N . ASP A 1 179 ? 6.614 18.239 -27.071 1.00 44.75 179 ASP A N 1
ATOM 1453 C CA . ASP A 1 179 ? 6.066 18.293 -28.427 1.00 44.75 179 ASP A CA 1
ATOM 1454 C C . ASP A 1 179 ? 4.641 18.868 -28.438 1.00 44.75 179 ASP A C 1
ATOM 1456 O O . ASP A 1 179 ? 3.640 18.150 -28.361 1.00 44.75 179 ASP A O 1
ATOM 1460 N N . GLN A 1 180 ? 4.528 20.195 -28.579 1.00 48.44 180 GLN A N 1
ATOM 1461 C CA . GLN A 1 180 ? 3.249 20.891 -28.803 1.00 48.44 180 GLN A CA 1
ATOM 1462 C C . GLN A 1 180 ? 2.444 20.304 -29.985 1.00 48.44 180 GLN A C 1
ATOM 1464 O O . GLN A 1 180 ? 1.225 20.488 -30.041 1.00 48.44 180 GLN A O 1
ATOM 1469 N N . ARG A 1 181 ? 3.076 19.544 -30.897 1.00 47.47 181 ARG A N 1
ATOM 1470 C CA . ARG A 1 181 ? 2.415 18.856 -32.021 1.00 47.47 181 ARG A CA 1
ATOM 1471 C C . ARG A 1 181 ? 1.608 17.620 -31.601 1.00 47.47 181 ARG A C 1
ATOM 1473 O O . ARG A 1 181 ? 0.749 17.178 -32.364 1.00 47.47 181 ARG A O 1
ATOM 1480 N N . ASN A 1 182 ? 1.815 17.085 -30.395 1.00 47.97 182 ASN A N 1
ATOM 1481 C CA . ASN A 1 182 ? 1.132 15.877 -29.916 1.00 47.97 182 ASN A CA 1
ATOM 1482 C C . ASN A 1 182 ? -0.258 16.114 -29.316 1.00 47.97 182 ASN A C 1
ATOM 1484 O O . ASN A 1 182 ? -0.981 15.145 -29.097 1.00 47.97 182 ASN A O 1
ATOM 1488 N N . ARG A 1 183 ? -0.700 17.368 -29.136 1.00 51.38 183 ARG A N 1
ATOM 1489 C CA . ARG A 1 183 ? -2.078 17.662 -28.689 1.00 51.38 183 ARG A CA 1
ATOM 1490 C C . ARG A 1 183 ? -3.157 17.131 -29.649 1.00 51.38 183 ARG A C 1
ATOM 1492 O O . ARG A 1 183 ? -4.291 16.943 -29.227 1.00 51.38 183 ARG A O 1
ATOM 1499 N N . ASN A 1 184 ? -2.795 16.851 -30.907 1.00 51.22 184 ASN A N 1
ATOM 1500 C CA . ASN A 1 184 ? -3.721 16.444 -31.970 1.00 51.22 184 ASN A CA 1
ATOM 1501 C C . ASN A 1 184 ? -3.517 15.006 -32.495 1.00 51.22 184 ASN A C 1
ATOM 1503 O O . ASN A 1 184 ? -4.207 14.605 -33.435 1.00 51.22 184 ASN A O 1
ATOM 1507 N N . ARG A 1 185 ? -2.593 14.204 -31.939 1.00 50.28 185 ARG A N 1
ATOM 1508 C CA . ARG A 1 185 ? -2.426 12.804 -32.376 1.00 50.28 185 ARG A CA 1
ATOM 1509 C C . ARG A 1 185 ? -3.457 11.893 -31.701 1.00 50.28 185 ARG A C 1
ATOM 1511 O O . ARG A 1 185 ? -3.471 11.752 -30.487 1.00 50.28 185 ARG A O 1
ATOM 1518 N N . LYS A 1 186 ? -4.265 11.199 -32.513 1.00 52.78 186 LYS A N 1
ATOM 1519 C CA . LYS A 1 186 ? -5.181 10.110 -32.108 1.00 52.78 186 LYS A CA 1
ATOM 1520 C C . LYS A 1 186 ? -4.458 8.770 -31.884 1.00 52.78 186 LYS A C 1
ATOM 1522 O O . LYS A 1 186 ? -5.027 7.722 -32.166 1.00 52.78 186 LYS A O 1
ATOM 1527 N N . VAL A 1 187 ? -3.191 8.777 -31.471 1.00 52.09 187 VAL A N 1
ATOM 1528 C CA . VAL A 1 187 ? -2.507 7.521 -31.134 1.00 52.09 187 VAL A CA 1
ATOM 1529 C C . VAL A 1 187 ? -2.821 7.252 -29.668 1.00 52.09 187 VAL A C 1
ATOM 1531 O O . VAL A 1 187 ? -2.399 8.048 -28.826 1.00 52.09 187 VAL A O 1
ATOM 1534 N N . PRO A 1 188 ? -3.612 6.215 -29.341 1.00 54.03 188 PRO A N 1
ATOM 1535 C CA . PRO A 1 188 ? -3.834 5.875 -27.949 1.00 54.03 188 PRO A CA 1
ATOM 1536 C C . PRO A 1 188 ? -2.476 5.514 -27.328 1.00 54.03 188 PRO A C 1
ATOM 1538 O O . PRO A 1 188 ? -1.687 4.817 -27.972 1.00 54.03 188 PRO A O 1
ATOM 1541 N N . PRO A 1 189 ? -2.165 5.999 -26.113 1.00 58.25 189 PRO A N 1
ATOM 1542 C CA . PRO A 1 189 ? -0.995 5.518 -25.392 1.00 58.25 189 PRO A CA 1
ATOM 1543 C C . PRO A 1 189 ? -1.080 3.989 -25.247 1.00 58.25 189 PRO A C 1
ATOM 1545 O O . PRO A 1 189 ? -2.195 3.453 -25.267 1.00 58.25 189 PRO A O 1
ATOM 1548 N N . PRO A 1 190 ? 0.066 3.297 -25.109 1.00 61.59 190 PRO A N 1
ATOM 1549 C CA . PRO A 1 190 ? 0.105 1.842 -24.968 1.00 61.59 190 PRO A CA 1
ATOM 1550 C C . PRO A 1 190 ? -0.811 1.360 -23.832 1.00 61.59 190 PRO A C 1
ATOM 1552 O O . PRO A 1 190 ? -1.177 2.141 -22.947 1.00 61.59 190 PRO A O 1
ATOM 1555 N N . GLU A 1 191 ? -1.208 0.089 -23.853 1.00 64.00 191 GLU A N 1
ATOM 1556 C CA . GLU A 1 191 ? -2.142 -0.474 -22.862 1.00 64.00 191 GLU A CA 1
ATOM 1557 C C . GLU A 1 191 ? -1.471 -0.728 -21.504 1.00 64.00 191 GLU A C 1
ATOM 1559 O O . GLU A 1 191 ? -2.084 -0.488 -20.463 1.00 64.00 191 GLU A O 1
ATOM 1564 N N . GLU A 1 192 ? -0.178 -1.057 -21.512 1.00 64.50 192 GLU A N 1
ATOM 1565 C CA . GLU A 1 192 ? 0.657 -1.256 -20.323 1.00 64.50 192 GLU A CA 1
ATOM 1566 C C . GLU A 1 192 ? 1.883 -0.345 -20.352 1.00 64.50 192 GLU A C 1
ATOM 1568 O O . GLU A 1 192 ? 2.330 0.107 -21.411 1.00 64.50 192 GLU A O 1
ATOM 1573 N N . GLY A 1 193 ? 2.377 0.053 -19.183 1.00 69.19 193 GLY A N 1
ATOM 1574 C CA . GLY A 1 193 ? 3.573 0.882 -19.076 1.00 69.19 193 GLY A CA 1
ATOM 1575 C C . GLY A 1 193 ? 4.285 0.686 -17.749 1.00 69.19 193 GLY A C 1
ATOM 1576 O O . GLY A 1 193 ? 3.712 0.177 -16.789 1.00 69.19 193 GLY A O 1
ATOM 1577 N N . LEU A 1 194 ? 5.541 1.116 -17.709 1.00 77.06 194 LEU A N 1
ATOM 1578 C CA . LEU A 1 194 ? 6.380 1.018 -16.523 1.00 77.06 194 LEU A CA 1
ATOM 1579 C C . LEU A 1 194 ? 5.908 2.020 -15.465 1.00 77.06 194 LEU A C 1
ATOM 1581 O O . LEU A 1 194 ? 5.603 3.165 -15.794 1.00 77.06 194 LEU A O 1
ATOM 1585 N N . GLY A 1 195 ? 5.800 1.616 -14.204 1.00 80.19 195 GLY A N 1
ATOM 1586 C CA . GLY A 1 195 ? 5.152 2.437 -13.184 1.00 80.19 195 GLY A CA 1
ATOM 1587 C C . GLY A 1 195 ? 5.027 1.721 -11.852 1.00 80.19 195 GLY A C 1
ATOM 1588 O O . GLY A 1 195 ? 5.627 0.682 -11.664 1.00 80.19 195 GLY A O 1
ATOM 1589 N N . VAL A 1 196 ? 4.234 2.251 -10.924 1.00 84.12 196 VAL A N 1
ATOM 1590 C CA . VAL A 1 196 ? 3.940 1.576 -9.654 1.00 84.12 196 VAL A CA 1
ATOM 1591 C C . VAL A 1 196 ? 2.449 1.578 -9.408 1.00 84.12 196 VAL A C 1
ATOM 1593 O O . VAL A 1 196 ? 1.819 2.635 -9.339 1.00 84.12 196 VAL A O 1
ATOM 1596 N N . MET A 1 197 ? 1.890 0.391 -9.223 1.00 85.88 197 MET A N 1
ATOM 1597 C CA . MET A 1 197 ? 0.526 0.216 -8.765 1.00 85.88 197 MET A CA 1
ATOM 1598 C C . MET A 1 197 ? 0.517 -0.565 -7.460 1.00 85.88 197 MET A C 1
ATOM 1600 O O . MET A 1 197 ? 1.157 -1.605 -7.356 1.00 85.88 197 MET A O 1
ATOM 1604 N N . VAL A 1 198 ? -0.208 -0.054 -6.466 1.00 87.62 198 VAL A N 1
ATOM 1605 C CA . VAL A 1 198 ? -0.368 -0.683 -5.150 1.00 87.62 198 VAL A CA 1
ATOM 1606 C C . VAL A 1 198 ? -1.846 -0.722 -4.826 1.00 87.62 198 VAL A C 1
ATOM 1608 O O . VAL A 1 198 ? -2.521 0.310 -4.901 1.00 87.62 198 VAL A O 1
ATOM 1611 N N . TRP A 1 199 ? -2.352 -1.890 -4.451 1.00 90.69 199 TRP A N 1
ATOM 1612 C CA . TRP A 1 199 ? -3.761 -2.066 -4.131 1.00 90.69 199 TRP A CA 1
ATOM 1613 C C . TRP A 1 199 ? -3.981 -3.052 -2.987 1.00 90.69 199 TRP A C 1
ATOM 1615 O O . TRP A 1 199 ? -3.145 -3.900 -2.679 1.00 90.69 199 TRP A O 1
ATOM 1625 N N . ILE A 1 200 ? -5.134 -2.916 -2.346 1.00 89.88 200 ILE A N 1
ATOM 1626 C CA . ILE A 1 200 ? -5.627 -3.782 -1.283 1.00 89.88 200 ILE A CA 1
ATOM 1627 C C . ILE A 1 200 ? -6.811 -4.541 -1.843 1.00 89.88 200 ILE A C 1
ATOM 1629 O O . ILE A 1 200 ? -7.755 -3.927 -2.335 1.00 89.88 200 ILE A O 1
ATOM 1633 N N . THR A 1 201 ? -6.787 -5.861 -1.735 1.00 91.00 201 THR A N 1
ATOM 1634 C CA . THR A 1 201 ? -7.916 -6.700 -2.130 1.00 91.00 201 THR A CA 1
ATOM 1635 C C . THR A 1 201 ? -8.424 -7.501 -0.938 1.00 91.00 201 THR A C 1
ATOM 1637 O O . THR A 1 201 ? -7.608 -8.050 -0.189 1.00 91.00 201 THR A O 1
ATOM 1640 N N . PRO A 1 202 ? -9.748 -7.612 -0.736 1.00 88.88 202 PRO A N 1
ATOM 1641 C CA . PRO A 1 202 ? -10.283 -8.622 0.161 1.00 88.88 202 PRO A CA 1
ATOM 1642 C C . PRO A 1 202 ? -9.904 -10.007 -0.371 1.00 88.88 202 PRO A C 1
ATOM 1644 O O . PRO A 1 202 ? -9.999 -10.287 -1.566 1.00 88.88 202 PRO A O 1
ATOM 1647 N N . ILE A 1 203 ? -9.459 -10.883 0.525 1.00 86.94 203 ILE A N 1
ATOM 1648 C CA . ILE A 1 203 ? -9.295 -12.301 0.230 1.00 86.94 203 ILE A CA 1
ATOM 1649 C C . ILE A 1 203 ? -10.650 -12.932 0.508 1.00 86.94 203 ILE A C 1
ATOM 1651 O O . ILE A 1 203 ? -10.986 -13.258 1.651 1.00 86.94 203 ILE A O 1
ATOM 1655 N N . THR A 1 204 ? -11.444 -13.117 -0.542 1.00 71.31 204 THR A N 1
ATOM 1656 C CA . THR A 1 204 ? -12.554 -14.064 -0.484 1.00 71.31 204 THR A CA 1
ATOM 1657 C C . THR A 1 204 ? -11.954 -15.432 -0.225 1.00 71.31 204 THR A C 1
ATOM 1659 O O . THR A 1 204 ? -11.364 -16.049 -1.110 1.00 71.31 204 THR A O 1
ATOM 1662 N N . THR A 1 205 ? -12.077 -15.910 1.014 1.00 54.25 205 THR A N 1
ATOM 1663 C CA . THR A 1 205 ? -11.892 -17.333 1.282 1.00 54.25 205 THR A CA 1
ATOM 1664 C C . THR A 1 205 ? -12.865 -18.032 0.338 1.00 54.25 205 THR A C 1
ATOM 1666 O O . THR A 1 205 ? -14.040 -17.643 0.345 1.00 54.25 205 THR A O 1
ATOM 1669 N N . PRO A 1 206 ? -12.435 -18.988 -0.507 1.00 43.44 206 PRO A N 1
ATOM 1670 C CA . PRO A 1 206 ? -13.407 -19.782 -1.233 1.00 43.44 206 PRO A CA 1
ATOM 1671 C C . PRO A 1 206 ? -14.364 -20.303 -0.170 1.00 43.44 206 PRO A C 1
ATOM 1673 O O . PRO A 1 206 ? -13.925 -20.874 0.835 1.00 43.44 206 PRO A O 1
ATOM 1676 N N . VAL A 1 207 ? -15.657 -20.015 -0.331 1.00 41.91 207 VAL A N 1
ATOM 1677 C CA . VAL A 1 207 ? -16.680 -20.718 0.428 1.00 41.91 207 VAL A CA 1
ATOM 1678 C C . VAL A 1 207 ? -16.383 -22.164 0.101 1.00 41.91 207 VAL A C 1
ATOM 1680 O O . VAL A 1 207 ? -16.608 -22.594 -1.028 1.00 41.91 207 VAL A O 1
ATOM 1683 N N . VAL A 1 208 ? -15.751 -22.881 1.033 1.00 39.59 208 VAL A N 1
ATOM 1684 C CA . VAL A 1 208 ? -15.623 -24.324 0.930 1.00 39.59 208 VAL A CA 1
ATOM 1685 C C . VAL A 1 208 ? -17.054 -24.749 0.695 1.00 39.59 208 VAL A C 1
ATOM 1687 O O . VAL A 1 208 ? -17.894 -24.547 1.575 1.00 39.59 208 VAL A O 1
ATOM 1690 N N . ALA A 1 209 ? -17.351 -25.207 -0.522 1.00 38.75 209 ALA A N 1
ATOM 1691 C CA . ALA A 1 209 ? -18.608 -25.846 -0.827 1.00 38.75 209 ALA A CA 1
ATOM 1692 C C . ALA A 1 209 ? -18.610 -27.069 0.080 1.00 38.75 209 ALA A C 1
ATOM 1694 O O . ALA A 1 209 ? -18.045 -28.112 -0.250 1.00 38.75 209 ALA A O 1
ATOM 1695 N N . LYS A 1 210 ? -19.094 -26.882 1.312 1.00 38.34 210 LYS A N 1
ATOM 1696 C CA . LYS A 1 210 ? -19.223 -27.954 2.273 1.00 38.34 210 LYS A CA 1
ATOM 1697 C C . LYS A 1 210 ? -20.091 -28.965 1.552 1.00 38.34 210 LYS A C 1
ATOM 1699 O O . LYS A 1 210 ? -21.211 -28.644 1.149 1.00 38.34 210 LYS A O 1
ATOM 1704 N N . ARG A 1 211 ? -19.549 -30.172 1.371 1.00 44.06 211 ARG A N 1
ATOM 1705 C CA . ARG A 1 211 ? -20.393 -31.341 1.149 1.00 44.06 211 ARG A CA 1
ATOM 1706 C C . ARG A 1 211 ? -21.533 -31.274 2.176 1.00 44.06 211 ARG A C 1
ATOM 1708 O O . ARG A 1 211 ? -21.298 -30.800 3.294 1.00 44.06 211 ARG A O 1
ATOM 1715 N N . PRO A 1 212 ? -22.765 -31.601 1.765 1.00 40.56 212 PRO A N 1
ATOM 1716 C CA . PRO A 1 212 ? -23.955 -31.413 2.576 1.00 40.56 212 PRO A CA 1
ATOM 1717 C C . PRO A 1 212 ? -23.947 -32.405 3.745 1.00 40.56 212 PRO A C 1
ATOM 1719 O O . PRO A 1 212 ? -24.634 -33.420 3.730 1.00 40.56 212 PRO A O 1
ATOM 1722 N N . ASP A 1 213 ? -23.165 -32.089 4.769 1.00 45.03 213 ASP A N 1
ATOM 1723 C CA . ASP A 1 213 ? -23.071 -32.831 6.013 1.00 45.03 213 ASP A CA 1
ATOM 1724 C C . ASP A 1 213 ? -23.888 -32.019 7.028 1.00 45.03 213 ASP A C 1
ATOM 1726 O O . ASP A 1 213 ? -23.474 -30.988 7.565 1.00 45.03 213 ASP A O 1
ATOM 1730 N N . SER A 1 214 ? -25.134 -32.442 7.183 1.00 48.44 214 SER A N 1
ATOM 1731 C CA . SER A 1 214 ? -26.304 -31.653 7.562 1.00 48.44 214 SER A CA 1
ATOM 1732 C C . SER A 1 214 ? -26.428 -31.225 9.033 1.00 48.44 214 SER A C 1
ATOM 1734 O O . SER A 1 214 ? -27.554 -31.135 9.500 1.00 48.44 214 SER A O 1
ATOM 1736 N N . ASN A 1 215 ? -25.352 -30.969 9.793 1.00 52.72 215 ASN A N 1
ATOM 1737 C CA . ASN A 1 215 ? -25.489 -30.699 11.244 1.00 52.72 215 ASN A CA 1
ATOM 1738 C C . ASN A 1 215 ? -24.522 -29.676 11.877 1.00 52.72 215 ASN A C 1
ATOM 1740 O O . ASN A 1 215 ? -24.452 -29.581 13.100 1.00 52.72 215 ASN A O 1
ATOM 1744 N N . SER A 1 216 ? -23.781 -28.879 11.103 1.00 46.84 216 SER A N 1
ATOM 1745 C CA . SER A 1 216 ? -22.967 -27.793 11.684 1.00 46.84 216 SER A CA 1
ATOM 1746 C C . SER A 1 216 ? -23.696 -26.447 11.600 1.00 46.84 216 SER A C 1
ATOM 1748 O O . SER A 1 216 ? -24.054 -26.061 10.486 1.00 46.84 216 SER A O 1
ATOM 1750 N N . PRO A 1 217 ? -23.881 -25.701 12.708 1.00 47.53 217 PRO A N 1
ATOM 1751 C CA . PRO A 1 217 ? -24.512 -24.386 12.663 1.00 47.53 217 PRO A CA 1
ATOM 1752 C C . PRO A 1 217 ? -23.696 -23.430 11.784 1.00 47.53 217 PRO A C 1
ATOM 1754 O O . PRO A 1 217 ? -22.496 -23.226 11.981 1.00 47.53 217 PRO A O 1
ATOM 1757 N N . THR A 1 218 ? -24.360 -22.872 10.778 1.00 45.34 218 THR A N 1
ATOM 1758 C CA . THR A 1 218 ? -23.835 -21.861 9.863 1.00 45.34 218 THR A CA 1
ATOM 1759 C C . THR A 1 218 ? -23.627 -20.562 10.639 1.00 45.34 218 THR A C 1
ATOM 1761 O O . THR A 1 218 ? -24.592 -19.932 11.064 1.00 45.34 218 THR A O 1
ATOM 1764 N N . ILE A 1 219 ? -22.376 -20.144 10.842 1.00 48.66 219 ILE A N 1
ATOM 1765 C CA . ILE A 1 219 ? -22.085 -18.791 11.333 1.00 48.66 219 ILE A CA 1
ATOM 1766 C C . ILE A 1 219 ? -22.149 -17.869 10.116 1.00 48.66 219 ILE A C 1
ATOM 1768 O O . ILE A 1 219 ? -21.181 -17.728 9.373 1.00 48.66 219 ILE A O 1
ATOM 1772 N N . ASP A 1 220 ? -23.323 -17.296 9.877 1.00 48.91 220 ASP A N 1
ATOM 1773 C CA . ASP A 1 220 ? -23.520 -16.269 8.861 1.00 48.91 220 ASP A CA 1
ATOM 1774 C C . ASP A 1 220 ? -22.748 -15.005 9.280 1.00 48.91 220 ASP A C 1
ATOM 1776 O O . ASP A 1 220 ? -22.885 -14.532 10.410 1.00 48.91 220 ASP A O 1
ATOM 1780 N N . ALA A 1 221 ? -21.924 -14.429 8.405 1.00 50.78 221 ALA A N 1
ATOM 1781 C CA . ALA A 1 221 ? -21.185 -13.202 8.714 1.00 50.78 221 ALA A CA 1
ATOM 1782 C C . ALA A 1 221 ? -22.121 -12.010 9.019 1.00 50.78 221 ALA A C 1
ATOM 1784 O O . ALA A 1 221 ? -21.709 -11.064 9.696 1.00 50.78 221 ALA A O 1
ATOM 1785 N N . THR A 1 222 ? -23.387 -12.071 8.586 1.00 51.41 222 THR A N 1
ATOM 1786 C CA . THR A 1 222 ? -24.442 -11.107 8.949 1.00 51.41 222 THR A CA 1
ATOM 1787 C C . THR A 1 222 ? -24.989 -11.311 10.369 1.00 51.41 222 THR A C 1
ATOM 1789 O O . THR A 1 222 ? -25.580 -10.400 10.947 1.00 51.41 222 THR A O 1
ATOM 1792 N N . SER A 1 223 ? -24.727 -12.469 10.982 1.00 48.41 223 SER A N 1
ATOM 1793 C CA . SER A 1 223 ? -25.073 -12.777 12.375 1.00 48.41 223 SER A CA 1
ATOM 1794 C C . SER A 1 223 ? -23.986 -12.368 13.378 1.00 48.41 223 SER A C 1
ATOM 1796 O O . SER A 1 223 ? -24.155 -12.542 14.586 1.00 48.41 223 SER A O 1
ATOM 1798 N N . SER A 1 224 ? -22.878 -11.780 12.903 1.00 57.16 224 SER A N 1
ATOM 1799 C CA . SER A 1 224 ? -21.831 -11.256 13.780 1.00 57.16 224 SER A CA 1
ATOM 1800 C C . SER A 1 224 ? -22.414 -10.214 14.753 1.00 57.16 224 SER A C 1
ATOM 1802 O O . SER A 1 224 ? -23.036 -9.240 14.308 1.00 57.16 224 SER A O 1
ATOM 1804 N N . PRO A 1 225 ? -22.175 -10.345 16.074 1.00 66.00 225 PRO A N 1
ATOM 1805 C CA . PRO A 1 225 ? -22.626 -9.372 17.071 1.00 66.00 225 PRO A CA 1
ATOM 1806 C C . PRO A 1 225 ? -22.187 -7.937 16.753 1.00 66.00 225 PRO A C 1
ATOM 1808 O O . PRO A 1 225 ? -22.894 -6.979 17.072 1.00 66.00 225 PRO A O 1
ATOM 1811 N N . THR A 1 226 ? -21.035 -7.783 16.098 1.00 61.22 226 THR A N 1
ATOM 1812 C CA . THR A 1 226 ? -20.480 -6.493 15.677 1.00 61.22 226 THR A CA 1
ATOM 1813 C C . THR A 1 226 ? -21.298 -5.876 14.541 1.00 61.22 226 THR A C 1
ATOM 1815 O O . THR A 1 226 ? -21.662 -4.702 14.612 1.00 61.22 226 THR A O 1
ATOM 1818 N N . TYR A 1 227 ? -21.679 -6.676 13.540 1.00 64.12 227 TYR A N 1
ATOM 1819 C CA . TYR A 1 227 ? -22.500 -6.225 12.412 1.00 64.12 227 TYR A CA 1
ATOM 1820 C C . TYR A 1 227 ? -23.899 -5.789 12.869 1.00 64.12 227 TYR A C 1
ATOM 1822 O O . TYR A 1 227 ? -24.365 -4.706 12.516 1.00 64.12 227 TYR A O 1
ATOM 1830 N N . LEU A 1 228 ? -24.532 -6.568 13.753 1.00 69.25 228 LEU A N 1
ATOM 1831 C CA . LEU A 1 228 ? -25.854 -6.248 14.305 1.00 69.25 228 LEU A CA 1
ATOM 1832 C C . LEU A 1 228 ? -25.854 -4.957 15.140 1.00 69.25 228 LEU A C 1
ATOM 1834 O O . LEU A 1 228 ? -26.813 -4.183 15.093 1.00 69.25 228 LEU A O 1
ATOM 1838 N N . ARG A 1 229 ? -24.776 -4.684 15.889 1.00 72.56 229 ARG A N 1
ATOM 1839 C CA . ARG A 1 229 ? -24.616 -3.415 16.622 1.00 72.56 229 ARG A CA 1
ATOM 1840 C C . ARG A 1 229 ? -24.489 -2.225 15.675 1.00 72.56 229 ARG A C 1
ATOM 1842 O O . ARG A 1 229 ? -25.081 -1.179 15.944 1.00 72.56 229 ARG A O 1
ATOM 1849 N N . HIS A 1 230 ? -23.755 -2.386 14.576 1.00 70.12 230 HIS A N 1
ATOM 1850 C CA . HIS A 1 230 ? -23.608 -1.339 13.571 1.00 70.12 230 HIS A CA 1
ATOM 1851 C C . HIS A 1 230 ? -24.943 -1.026 12.879 1.00 70.12 230 HIS A C 1
ATOM 1853 O O . HIS A 1 230 ? -25.337 0.136 12.785 1.00 70.12 230 HIS A O 1
ATOM 1859 N N . LEU A 1 231 ? -25.698 -2.061 12.498 1.00 71.44 231 LEU A N 1
ATOM 1860 C CA . LEU A 1 231 ? -27.028 -1.931 11.894 1.00 71.44 231 LEU A CA 1
ATOM 1861 C C . LEU A 1 231 ? -28.002 -1.171 12.803 1.00 71.44 231 LEU A C 1
ATOM 1863 O O . LEU A 1 231 ? -28.645 -0.221 12.355 1.00 71.44 231 LEU A O 1
ATOM 1867 N N . LYS A 1 232 ? -28.029 -1.509 14.099 1.00 81.00 232 LYS A N 1
ATOM 1868 C CA . LYS A 1 232 ? -28.845 -0.798 15.098 1.00 81.00 232 LYS A CA 1
ATOM 1869 C C . LYS A 1 232 ? -28.451 0.672 15.245 1.00 81.00 232 LYS A C 1
ATOM 1871 O O . LYS A 1 232 ? -29.323 1.530 15.332 1.00 81.00 232 LYS A O 1
ATOM 1876 N N . ARG A 1 233 ? -27.150 0.989 15.246 1.00 81.31 233 ARG A N 1
ATOM 1877 C CA . ARG A 1 233 ? -26.676 2.386 15.290 1.00 81.31 233 ARG A CA 1
ATOM 1878 C C . ARG A 1 233 ? -27.068 3.164 14.035 1.00 81.31 233 ARG A C 1
ATOM 1880 O O . ARG A 1 233 ? -27.442 4.329 14.143 1.00 81.31 23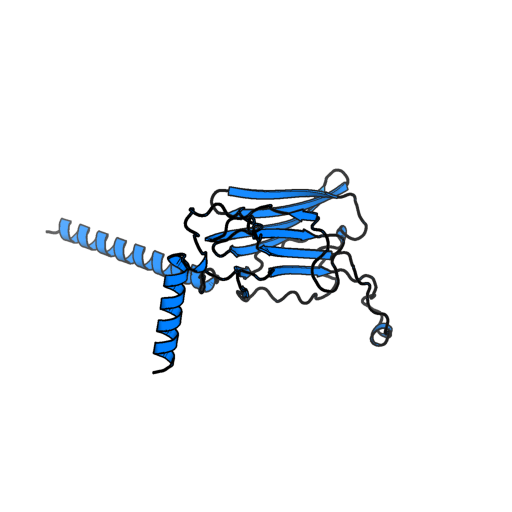3 ARG A O 1
ATOM 1887 N N . LYS A 1 234 ? -26.999 2.532 12.862 1.00 77.31 234 LYS A N 1
ATOM 1888 C CA . LYS A 1 234 ? -27.366 3.155 11.584 1.00 77.31 234 LYS A CA 1
ATOM 1889 C C . LYS A 1 234 ? -28.873 3.426 11.507 1.00 77.31 234 LYS A C 1
ATOM 1891 O O . LYS A 1 234 ? -29.258 4.521 11.111 1.00 77.31 234 LYS A O 1
ATOM 1896 N N . GLN A 1 235 ? -29.702 2.486 11.970 1.00 81.19 235 GLN A N 1
ATOM 1897 C CA . GLN A 1 235 ? -31.151 2.679 12.110 1.00 81.19 235 GLN A CA 1
ATOM 1898 C C . GLN A 1 235 ? -31.485 3.816 13.083 1.00 81.19 235 GLN A C 1
ATOM 1900 O O . GLN A 1 235 ? -32.214 4.727 12.711 1.00 81.19 235 GLN A O 1
ATOM 1905 N N . ALA A 1 236 ? -30.875 3.840 14.272 1.00 81.19 236 ALA A N 1
ATOM 1906 C CA . ALA A 1 236 ? -31.116 4.903 15.250 1.00 81.19 236 ALA A CA 1
ATOM 1907 C C . ALA A 1 236 ? -30.735 6.302 14.724 1.00 81.19 236 ALA A C 1
ATOM 1909 O O . ALA A 1 236 ? -31.454 7.268 14.966 1.00 81.19 236 ALA A O 1
ATOM 1910 N N . LYS A 1 237 ? -29.631 6.421 13.969 1.00 82.38 237 LYS A N 1
ATOM 1911 C CA . LYS A 1 237 ? -29.252 7.682 13.306 1.00 82.38 237 LYS A CA 1
ATOM 1912 C C . LYS A 1 237 ? -30.250 8.087 12.217 1.00 82.38 237 LYS A C 1
ATOM 1914 O O . LYS A 1 237 ? -30.574 9.265 12.113 1.00 82.38 237 LYS A O 1
ATOM 1919 N N . ALA A 1 238 ? -30.740 7.134 11.423 1.00 75.81 238 ALA A N 1
ATOM 1920 C CA . ALA A 1 238 ? -31.735 7.405 10.386 1.00 75.81 238 ALA A CA 1
ATOM 1921 C C . ALA A 1 238 ? -33.078 7.862 10.984 1.00 75.81 238 ALA A C 1
ATOM 1923 O O . ALA A 1 238 ? -33.672 8.818 10.498 1.00 75.81 238 ALA A O 1
ATOM 1924 N N . GLU A 1 239 ? -33.519 7.241 12.080 1.00 80.69 239 GLU A N 1
ATOM 1925 C CA . GLU A 1 239 ? -34.740 7.624 12.802 1.00 80.69 239 GLU A CA 1
ATOM 1926 C C . GLU A 1 239 ? -34.634 8.999 13.473 1.00 80.69 239 GLU A C 1
ATOM 1928 O O . GLU A 1 239 ? -35.629 9.715 13.566 1.00 80.69 239 GLU A O 1
ATOM 1933 N N . GLN A 1 240 ? -33.442 9.387 13.935 1.00 75.44 240 GLN A N 1
ATOM 1934 C CA . GLN A 1 240 ? -33.190 10.723 14.485 1.00 75.44 240 GLN A CA 1
ATOM 1935 C C . GLN A 1 240 ? -33.144 11.808 13.407 1.00 75.44 240 GLN A C 1
ATOM 1937 O O . GLN A 1 240 ? -33.559 12.925 13.678 1.00 75.44 240 GLN A O 1
ATOM 1942 N N . ALA A 1 241 ? -32.663 11.492 12.202 1.00 72.50 241 ALA A N 1
ATOM 1943 C CA . ALA A 1 241 ? -32.639 12.429 11.077 1.00 72.50 241 ALA A CA 1
ATOM 1944 C C . ALA A 1 241 ? -34.016 12.621 10.413 1.00 72.50 241 ALA A C 1
ATOM 1946 O O . ALA A 1 241 ? -34.206 13.577 9.666 1.00 72.50 241 ALA A O 1
ATOM 1947 N N . ALA A 1 242 ? -34.959 11.706 10.657 1.00 69.12 242 ALA A N 1
ATOM 1948 C CA . ALA A 1 242 ? -36.319 11.748 10.122 1.00 69.12 242 ALA A CA 1
ATOM 1949 C C . ALA A 1 242 ? -37.335 12.470 11.037 1.00 69.12 242 ALA A C 1
ATOM 1951 O O . ALA A 1 242 ? -38.513 12.539 10.685 1.00 69.12 242 ALA A O 1
ATOM 1952 N N . LYS A 1 243 ? -36.904 12.971 12.202 1.00 59.97 243 LYS A N 1
ATOM 1953 C CA . LYS A 1 243 ? -37.708 13.767 13.145 1.00 59.97 243 LYS A CA 1
ATOM 1954 C C . LYS A 1 243 ? -37.265 15.221 13.131 1.00 59.97 243 LYS A C 1
ATOM 1956 O O . LYS A 1 243 ? -38.159 16.076 13.302 1.00 59.97 243 LYS A O 1
#

Sequence (243 aa):
MLMLLVIAVLAGSHWLTTWRLYDLQQRFRKEQGLQIEDELKITVFGEETFIPQSWQWKVYLPPGRYAVKANFVAVPRTGLPEDDILSTGELFGGRVYTVNVGNRRASDGTWQLRLIADYENGARSDLEYIEPMPGVESIGDEYAYRGVGTFPSQTREYERDQTVILKHYRVDRSVPIDDQRNRNRKVPPPEEGLGVMVWITPITTPVVAKRPDSNSPTIDATSSPTYLRHLKRKQAKAEQAAK

Secondary structure (DSSP, 8-state):
-HHHHHHHHHHHHHHHHHHHHHHHHHHHHHHTT---S-TTEEEEEEE---BTTEEEEEEEEPSSEEEEEEESS-EESSS--SS-SEE---EESSEEEEEEEEEEE-TTS-EEEEEEEEETTEEEEEEEEE---TTGGGTT-TTS---S---TTS-EEEETTS-EEEEEEEE-TTS-TT-GGGGG---PPPSEEEEEEEEEEE-----------TTS----GGG-HHHHHHHHHHHHHHHHHT-

pLDDT: mean 71.42, std 16.06, range [32.47, 91.06]

Mean predicted aligned error: 15.45 Å